Protein AF-A0A7Z0I245-F1 (afdb_monomer_lite)

Foldseek 3Di:
DDPVVVVVVLVVVVVCLLVVLLCQLLPDDDPVVVVVSLVVVLVCCCVPVVVPPDDNLPSLLVSLQVQLVNLLSNLVNVVVVVCVPDPDHSCCSNVSSVVSVVVSVVVPDPVVNVVVVVVVVVVVVVVVDDDDDDDDDDDDDDDDDDDPDDDPDQDPVQLVVLLVQLVVQLVPADLADGDLVSLLVSCVSNCVRNNLVSSLVSLLVQLPDPHGVSSLSSLLSSCLDPRNVVVCQVVLSLQSSCCSCLVVVNLVSLQSSLVSLVVCCVVPVSNLVSHDALVVLQVSLVVCVPPPVPSSVSSNVSSVSSVVSVVVVD

Organism: NCBI:txid2743469

Radius of gyration: 27.64 Å; chains: 1; bounding box: 75×69×52 Å

pLDDT: mean 79.48, std 16.88, range [42.19, 98.38]

Structure (mmCIF, N/CA/C/O backbone):
data_AF-A0A7Z0I245-F1
#
_entry.id   AF-A0A7Z0I245-F1
#
loop_
_atom_site.group_PDB
_atom_site.id
_atom_site.type_symbol
_atom_site.label_atom_id
_atom_site.label_alt_id
_atom_site.label_comp_id
_atom_site.label_asym_id
_atom_site.label_entity_id
_atom_site.label_seq_id
_atom_site.pdbx_PDB_ins_code
_atom_site.Cartn_x
_atom_site.Cartn_y
_atom_site.Cartn_z
_atom_site.occupancy
_atom_site.B_iso_or_equiv
_atom_site.auth_seq_id
_atom_site.auth_comp_id
_atom_site.auth_asym_id
_atom_site.auth_atom_id
_atom_site.pdbx_PDB_model_num
ATOM 1 N N . MET A 1 1 ? 18.085 49.473 -19.958 1.00 53.00 1 MET A N 1
ATOM 2 C CA . MET A 1 1 ? 18.302 48.110 -19.420 1.00 53.00 1 MET A CA 1
ATOM 3 C C . MET A 1 1 ? 17.138 47.250 -19.883 1.00 53.00 1 MET A C 1
ATOM 5 O O . MET A 1 1 ? 16.007 47.634 -19.612 1.00 53.00 1 MET A O 1
ATOM 9 N N . THR A 1 2 ? 17.376 46.190 -20.658 1.00 72.69 2 THR A N 1
ATOM 10 C CA . THR A 1 2 ? 16.289 45.381 -21.239 1.00 72.69 2 THR A CA 1
ATOM 11 C C . THR A 1 2 ? 15.642 44.493 -20.168 1.00 72.69 2 THR A C 1
ATOM 13 O O . THR A 1 2 ? 16.274 44.174 -19.157 1.00 72.69 2 THR A O 1
ATOM 16 N N . ILE A 1 3 ? 14.379 44.097 -20.373 1.00 63.78 3 ILE A N 1
ATOM 17 C CA . ILE A 1 3 ? 13.614 43.220 -19.460 1.00 63.78 3 ILE A CA 1
ATOM 18 C C . ILE A 1 3 ? 14.399 41.931 -19.157 1.00 63.78 3 ILE A C 1
ATOM 20 O O . ILE A 1 3 ? 14.492 41.502 -18.010 1.00 63.78 3 ILE A O 1
ATOM 24 N N . GLN A 1 4 ? 15.085 41.391 -20.165 1.00 59.81 4 GLN A N 1
ATOM 25 C CA . GLN A 1 4 ? 15.924 40.201 -20.043 1.00 59.81 4 GLN A CA 1
ATOM 26 C C . GLN A 1 4 ? 17.160 40.418 -19.145 1.00 59.81 4 GLN A C 1
ATOM 28 O O . GLN A 1 4 ? 17.553 39.512 -18.411 1.00 59.81 4 GLN A O 1
ATOM 33 N N . THR A 1 5 ? 17.759 41.618 -19.141 1.00 62.69 5 THR A N 1
ATOM 34 C CA . THR A 1 5 ? 18.861 41.960 -18.222 1.00 62.69 5 THR A CA 1
ATOM 35 C C . THR A 1 5 ? 18.366 42.123 -16.785 1.00 62.69 5 THR A C 1
ATOM 37 O O . THR A 1 5 ? 19.072 41.725 -15.864 1.00 62.69 5 THR A O 1
ATOM 40 N N . ARG A 1 6 ? 17.153 42.659 -16.576 1.00 60.06 6 ARG A N 1
ATOM 41 C CA . ARG A 1 6 ? 16.539 42.745 -15.238 1.00 60.06 6 ARG A CA 1
ATOM 42 C C . ARG A 1 6 ? 16.239 41.356 -14.673 1.00 60.06 6 ARG A C 1
ATOM 44 O O . ARG A 1 6 ? 16.662 41.074 -13.563 1.00 60.06 6 ARG A O 1
ATOM 51 N N . LEU A 1 7 ? 15.637 40.466 -15.464 1.00 58.44 7 LEU A N 1
ATOM 52 C CA . LEU A 1 7 ? 15.357 39.078 -15.065 1.00 58.44 7 LEU A CA 1
ATOM 53 C C . LEU A 1 7 ? 16.627 38.292 -14.706 1.00 58.44 7 LEU A C 1
ATOM 55 O O . LEU A 1 7 ? 16.673 37.630 -13.673 1.00 58.44 7 LEU A O 1
ATOM 59 N N . ARG A 1 8 ? 17.694 38.404 -15.510 1.00 64.44 8 ARG A N 1
ATOM 60 C CA . ARG A 1 8 ? 18.974 37.740 -15.205 1.00 64.44 8 ARG A CA 1
ATOM 61 C C . ARG A 1 8 ? 19.619 38.278 -13.927 1.00 64.44 8 ARG A C 1
ATOM 63 O O . ARG A 1 8 ? 20.127 37.489 -13.139 1.00 64.44 8 ARG A O 1
ATOM 70 N N . LEU A 1 9 ? 19.576 39.593 -13.703 1.00 64.38 9 LEU A N 1
ATOM 71 C CA . LEU A 1 9 ? 20.132 40.200 -12.493 1.00 64.38 9 LEU A CA 1
ATOM 72 C C . LEU A 1 9 ? 19.336 39.784 -11.245 1.00 64.38 9 LEU A C 1
ATOM 74 O O . LEU A 1 9 ? 19.938 39.421 -10.239 1.00 64.38 9 LEU A O 1
ATOM 78 N N . THR A 1 10 ? 18.002 39.763 -11.329 1.00 66.06 10 THR A N 1
ATOM 79 C CA . THR A 1 10 ? 17.123 39.321 -10.237 1.00 66.06 10 THR A CA 1
ATOM 80 C C . THR A 1 10 ? 17.344 37.854 -9.885 1.00 66.06 10 THR A C 1
ATOM 82 O O . THR A 1 10 ? 17.434 37.528 -8.706 1.00 66.06 10 THR A O 1
ATOM 85 N N . ASN A 1 11 ? 17.512 36.979 -10.880 1.00 62.25 11 ASN A N 1
ATOM 86 C CA . ASN A 1 11 ? 17.750 35.556 -10.636 1.00 62.25 11 ASN A CA 1
ATOM 87 C C . ASN A 1 11 ? 19.130 35.300 -10.016 1.00 62.25 11 ASN A C 1
ATOM 89 O O . ASN A 1 11 ? 19.249 34.482 -9.106 1.00 62.25 11 ASN A O 1
ATOM 93 N N . VAL A 1 12 ? 20.167 36.022 -10.455 1.00 66.88 12 VAL A N 1
ATOM 94 C CA . VAL A 1 12 ? 21.520 35.899 -9.886 1.00 66.88 12 VAL A CA 1
ATOM 95 C C . VAL A 1 12 ? 21.580 36.465 -8.464 1.00 66.88 12 VAL A C 1
ATOM 97 O O . VAL A 1 12 ? 22.121 35.800 -7.583 1.00 66.88 12 VAL A O 1
ATOM 100 N N . LEU A 1 13 ? 20.984 37.636 -8.201 1.00 64.06 13 LEU A N 1
ATOM 101 C CA . LEU A 1 13 ? 20.894 38.179 -6.839 1.00 64.06 13 LEU A CA 1
ATOM 102 C C . LEU A 1 13 ? 20.034 37.301 -5.928 1.00 64.06 13 LEU A C 1
ATOM 104 O O . LEU A 1 13 ? 20.443 37.035 -4.805 1.00 64.06 13 LEU A O 1
ATOM 108 N N . GLY A 1 14 ? 18.8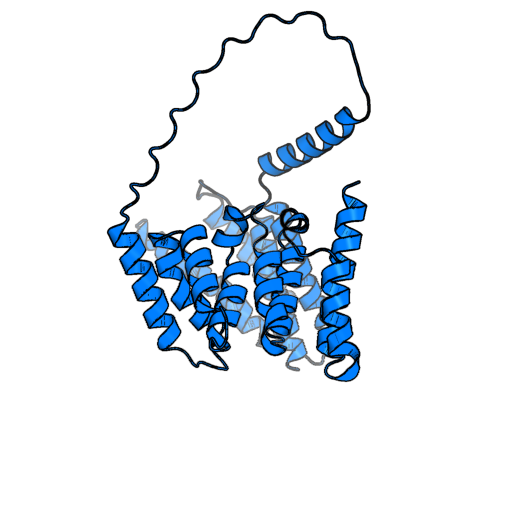92 36.804 -6.408 1.00 62.31 14 GLY A N 1
ATOM 109 C CA . GLY A 1 14 ? 18.041 35.886 -5.650 1.00 62.31 14 GLY A CA 1
ATOM 110 C C . GLY A 1 14 ? 18.777 34.596 -5.285 1.00 62.31 14 GLY A C 1
ATOM 111 O O . GLY A 1 14 ? 18.735 34.166 -4.137 1.00 62.31 14 GLY A O 1
ATOM 112 N N . SER A 1 15 ? 19.542 34.032 -6.223 1.00 61.69 15 SER A N 1
ATOM 113 C CA . SER A 1 15 ? 20.358 32.836 -5.978 1.00 61.69 15 SER A CA 1
ATOM 114 C C . SER A 1 15 ? 21.495 33.106 -4.987 1.00 61.69 15 SER A C 1
ATOM 116 O O . SER A 1 15 ? 21.719 32.312 -4.081 1.00 61.69 15 SER A O 1
ATOM 118 N N . LEU A 1 16 ? 22.184 34.248 -5.094 1.00 64.38 16 LEU A N 1
ATOM 119 C CA . LEU A 1 16 ? 23.234 34.642 -4.145 1.00 64.38 16 LEU A CA 1
ATOM 120 C C . LEU A 1 16 ? 22.684 34.871 -2.732 1.00 64.38 16 LEU A C 1
ATOM 122 O O . LEU A 1 16 ? 23.314 34.460 -1.759 1.00 64.38 16 LEU A O 1
ATOM 126 N N . ILE A 1 17 ? 21.499 35.474 -2.617 1.00 64.44 17 ILE A N 1
ATOM 127 C CA . ILE A 1 17 ? 20.826 35.693 -1.333 1.00 64.44 17 ILE A CA 1
ATOM 128 C C . ILE A 1 17 ? 20.328 34.370 -0.733 1.00 64.44 17 ILE A C 1
ATOM 130 O O . ILE A 1 17 ? 20.281 34.245 0.483 1.00 64.44 17 ILE A O 1
ATOM 134 N N . LEU A 1 18 ? 20.012 33.361 -1.550 1.00 61.94 18 LEU A N 1
ATOM 135 C CA . LEU A 1 18 ? 19.635 32.027 -1.071 1.00 61.94 18 LEU A CA 1
ATOM 136 C C . LEU A 1 18 ? 20.841 31.159 -0.686 1.00 61.94 18 LEU A C 1
ATOM 138 O O . LEU A 1 18 ? 20.736 30.374 0.249 1.00 61.94 18 LEU A O 1
ATOM 142 N N . VAL A 1 19 ? 21.988 31.309 -1.356 1.00 63.62 19 VAL A N 1
ATOM 143 C CA . VAL A 1 19 ? 23.201 30.504 -1.100 1.00 63.62 19 VAL 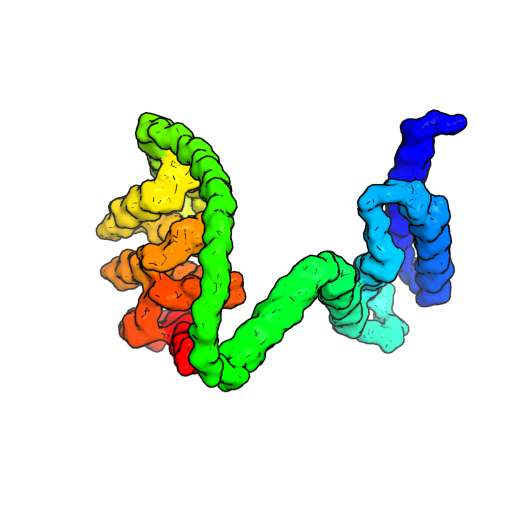A CA 1
ATOM 144 C C . VAL A 1 19 ? 24.042 31.054 0.058 1.00 63.62 19 VAL A C 1
ATOM 146 O O . VAL A 1 19 ? 24.651 30.285 0.801 1.00 63.62 19 VAL A O 1
ATOM 149 N N . ALA A 1 20 ? 24.067 32.371 0.267 1.00 64.19 20 ALA A N 1
ATOM 150 C CA . ALA A 1 20 ? 24.826 32.980 1.362 1.00 64.19 20 ALA A CA 1
ATOM 151 C C . ALA A 1 20 ? 24.404 32.507 2.779 1.00 64.19 20 ALA A C 1
ATOM 153 O O . ALA A 1 20 ? 25.298 32.256 3.585 1.00 64.19 20 ALA A O 1
ATOM 154 N N . PRO A 1 21 ? 23.111 32.276 3.087 1.00 59.94 21 PRO A N 1
ATOM 155 C CA . PRO A 1 21 ? 22.651 31.631 4.320 1.00 59.94 21 PRO A CA 1
ATOM 156 C C . PRO A 1 21 ? 23.213 30.223 4.539 1.00 59.94 21 PRO A C 1
ATOM 158 O O . PRO A 1 21 ? 23.525 29.866 5.672 1.00 59.94 21 PRO A O 1
ATOM 161 N N . PHE A 1 22 ? 23.385 29.429 3.475 1.00 59.38 22 PHE A N 1
ATOM 162 C CA . PHE A 1 22 ? 23.981 28.090 3.564 1.00 59.38 22 PHE A CA 1
ATOM 163 C C . PHE A 1 22 ? 25.470 28.167 3.907 1.00 59.38 22 PHE A C 1
ATOM 165 O O . PHE A 1 22 ? 25.939 27.460 4.797 1.00 59.38 22 PHE A O 1
ATOM 172 N N . ALA A 1 23 ? 26.208 29.060 3.244 1.00 61.47 23 ALA A N 1
ATOM 173 C CA . ALA A 1 23 ? 27.622 29.282 3.540 1.00 61.47 23 ALA A CA 1
ATOM 174 C C . ALA A 1 23 ? 27.831 29.871 4.949 1.00 61.47 23 ALA A C 1
ATOM 176 O O . ALA A 1 23 ? 28.768 29.489 5.647 1.00 61.47 23 ALA A O 1
ATOM 177 N N . ALA A 1 24 ? 26.937 30.760 5.394 1.00 59.16 24 ALA A N 1
ATOM 178 C CA . ALA A 1 24 ? 26.981 31.363 6.723 1.00 59.16 24 ALA A CA 1
ATOM 179 C C . ALA A 1 24 ? 26.593 30.372 7.837 1.00 59.16 24 ALA A C 1
ATOM 181 O O . ALA A 1 24 ? 27.269 30.309 8.863 1.00 59.16 24 ALA A O 1
ATOM 182 N N . GLY A 1 25 ? 25.551 29.561 7.623 1.00 57.59 25 GLY A N 1
ATOM 183 C CA . GLY A 1 25 ? 25.068 28.554 8.576 1.00 57.59 25 GLY A CA 1
ATOM 184 C C . GLY A 1 25 ? 26.009 27.361 8.769 1.00 57.59 25 GLY A C 1
ATOM 185 O O . GLY A 1 25 ? 26.005 26.748 9.832 1.00 57.59 25 GLY A O 1
ATOM 186 N N . LEU A 1 26 ? 26.862 27.057 7.788 1.00 59.16 26 LEU A N 1
ATOM 187 C CA . LEU A 1 26 ? 27.939 26.070 7.936 1.00 59.16 26 LEU A CA 1
ATOM 188 C C . LEU A 1 26 ? 29.235 26.674 8.506 1.00 59.16 26 LEU A C 1
ATOM 190 O O . LEU A 1 26 ? 30.100 25.932 8.961 1.00 59.16 26 LEU A O 1
ATOM 194 N N . GLY A 1 27 ? 29.382 28.002 8.469 1.00 61.53 27 GLY A N 1
ATOM 195 C CA . GLY A 1 27 ? 30.659 28.693 8.654 1.00 61.53 27 GLY A CA 1
ATOM 196 C C . GLY A 1 27 ? 30.900 29.377 10.001 1.00 61.53 27 GLY A C 1
ATOM 197 O O . GLY A 1 27 ? 31.890 30.094 10.110 1.00 61.53 27 GLY A O 1
ATOM 198 N N . GLY A 1 28 ? 30.047 29.223 11.016 1.00 57.44 28 GLY A N 1
ATOM 199 C CA . GLY A 1 28 ? 30.335 29.825 12.329 1.00 57.44 28 GLY A CA 1
ATOM 200 C C . GLY A 1 28 ? 29.778 31.244 12.560 1.00 57.44 28 GLY A C 1
ATOM 201 O O . GLY A 1 28 ? 30.207 31.909 13.497 1.00 57.44 28 GLY A O 1
ATOM 202 N N . PHE A 1 29 ? 28.873 31.757 11.716 1.00 65.19 29 PHE A N 1
ATOM 203 C CA . PHE A 1 29 ? 28.383 33.141 11.803 1.00 65.19 29 PHE A CA 1
ATOM 204 C C . PHE A 1 29 ? 27.593 33.519 13.076 1.00 65.19 29 PHE A C 1
ATOM 206 O O . PHE A 1 29 ? 26.731 32.782 13.552 1.00 65.19 29 PHE A O 1
ATOM 213 N N . ASP A 1 30 ? 27.846 34.744 13.551 1.00 67.06 30 ASP A N 1
ATOM 214 C CA . ASP A 1 30 ? 27.183 35.410 14.682 1.00 67.06 30 ASP A CA 1
ATOM 215 C C . ASP A 1 30 ? 25.661 35.604 14.439 1.00 67.06 30 ASP A C 1
ATOM 217 O O . ASP A 1 30 ? 25.274 36.078 13.363 1.00 67.06 30 ASP A O 1
ATOM 221 N N . PRO A 1 31 ? 24.778 35.305 15.418 1.00 64.12 31 PRO A N 1
ATOM 222 C CA . PRO A 1 31 ? 23.338 35.594 15.359 1.00 64.12 31 PRO A CA 1
ATOM 223 C C . PRO A 1 31 ? 22.970 37.030 14.946 1.00 64.12 31 PRO A C 1
ATOM 225 O O . PRO A 1 31 ? 21.931 37.253 14.326 1.00 64.12 31 PRO A O 1
ATOM 228 N N . VAL A 1 32 ? 23.810 38.023 15.238 1.00 68.25 32 VAL A N 1
ATOM 229 C CA . VAL A 1 32 ? 23.595 39.419 14.824 1.00 68.25 32 VAL A CA 1
ATOM 230 C C . VAL A 1 32 ? 23.673 39.568 13.303 1.00 68.25 32 VAL A C 1
ATOM 232 O O . VAL A 1 32 ? 22.875 40.293 12.705 1.00 68.25 32 VAL A O 1
ATOM 235 N N . MET A 1 33 ? 24.576 38.839 12.645 1.00 67.25 33 MET A N 1
ATOM 236 C CA . MET A 1 33 ? 24.701 38.862 11.185 1.00 67.25 33 MET A CA 1
ATOM 237 C C . MET A 1 33 ? 23.486 38.238 10.495 1.00 67.25 33 MET A C 1
ATOM 239 O O . MET A 1 33 ? 23.127 38.660 9.395 1.00 67.25 33 MET A O 1
ATOM 243 N N . TRP A 1 34 ? 22.798 37.304 11.159 1.00 68.94 34 TRP A N 1
ATOM 244 C CA . TRP A 1 34 ? 21.533 36.755 10.672 1.00 68.94 34 TRP A CA 1
ATOM 245 C C . TRP A 1 34 ? 20.429 37.800 10.599 1.00 68.94 34 TRP A C 1
ATOM 247 O O . TRP A 1 34 ? 19.730 37.865 9.591 1.00 68.94 34 TRP A O 1
ATOM 257 N N . ILE A 1 35 ? 20.304 38.645 11.624 1.00 67.62 35 ILE A N 1
ATOM 258 C CA . ILE A 1 35 ? 19.315 39.732 11.654 1.00 67.62 35 ILE A CA 1
ATOM 259 C C . ILE A 1 35 ? 19.568 40.704 10.497 1.00 67.62 35 ILE A C 1
ATOM 261 O O . ILE A 1 35 ? 18.634 41.109 9.804 1.00 67.62 35 ILE A O 1
ATOM 265 N N . VAL A 1 36 ? 20.836 41.036 10.244 1.00 71.56 36 VAL A N 1
ATOM 266 C CA . VAL A 1 36 ? 21.231 41.900 9.123 1.00 71.56 36 VAL A CA 1
ATOM 267 C C . VAL A 1 36 ? 20.873 41.254 7.783 1.00 71.56 36 VAL A C 1
ATOM 269 O O . VAL A 1 36 ? 20.307 41.916 6.915 1.00 71.56 36 VAL A O 1
ATOM 272 N N . PHE A 1 37 ? 21.144 39.959 7.618 1.00 70.81 37 PHE A N 1
ATOM 273 C CA . PHE A 1 37 ? 20.828 39.237 6.387 1.00 70.81 37 PHE A CA 1
ATOM 274 C C . PHE A 1 37 ? 19.317 39.163 6.133 1.00 70.81 37 PHE A C 1
ATOM 276 O O . PHE A 1 37 ? 18.851 39.404 5.020 1.00 70.81 37 PHE A O 1
ATOM 283 N N . TRP A 1 38 ? 18.545 38.916 7.190 1.00 70.31 38 TRP A N 1
ATOM 284 C CA . TRP A 1 38 ? 17.086 38.942 7.177 1.00 70.31 38 TRP A CA 1
ATOM 285 C C . TRP A 1 38 ? 16.525 40.305 6.780 1.00 70.31 38 TRP A C 1
ATOM 287 O O . TRP A 1 38 ? 15.628 40.384 5.941 1.00 70.31 38 TRP A O 1
ATOM 297 N N . ALA A 1 39 ? 17.078 41.384 7.335 1.00 73.44 39 ALA A N 1
ATOM 298 C CA . ALA A 1 39 ? 16.691 42.740 6.972 1.00 73.44 39 ALA A CA 1
ATOM 299 C C . ALA A 1 39 ? 16.993 43.033 5.492 1.00 73.44 39 ALA A C 1
ATOM 301 O O . ALA A 1 39 ? 16.151 43.598 4.795 1.00 73.44 39 ALA A O 1
ATOM 302 N N . ILE A 1 40 ? 18.154 42.600 4.986 1.00 75.31 40 ILE A N 1
ATOM 303 C CA . ILE A 1 40 ? 18.529 42.750 3.572 1.00 75.31 40 ILE A CA 1
ATOM 304 C C . ILE A 1 40 ? 17.581 41.957 2.665 1.00 75.31 40 ILE A C 1
ATOM 306 O O . ILE A 1 40 ? 17.125 42.494 1.654 1.00 75.31 40 ILE A O 1
ATOM 310 N N . PHE A 1 41 ? 17.242 40.714 3.019 1.00 74.12 41 PHE A N 1
ATOM 311 C CA . PHE A 1 41 ? 16.286 39.921 2.248 1.00 74.12 41 PHE A CA 1
ATOM 312 C C . PHE A 1 41 ? 14.892 40.551 2.246 1.00 74.12 41 PHE A C 1
ATOM 314 O O . PHE A 1 41 ? 14.291 40.675 1.183 1.00 74.12 41 PHE A O 1
ATOM 321 N N . ALA A 1 42 ? 14.391 40.992 3.403 1.00 71.38 42 ALA A N 1
ATOM 322 C CA . ALA A 1 42 ? 13.090 41.646 3.500 1.00 71.38 42 ALA A CA 1
ATOM 323 C C . ALA A 1 42 ? 13.036 42.914 2.634 1.00 71.38 42 ALA A C 1
ATOM 325 O O . ALA A 1 42 ? 12.073 43.117 1.894 1.00 71.38 42 ALA A O 1
ATOM 326 N N . LEU A 1 43 ? 14.096 43.731 2.663 1.00 73.44 43 LEU A N 1
ATOM 327 C CA . LEU A 1 43 ? 14.231 44.917 1.813 1.00 7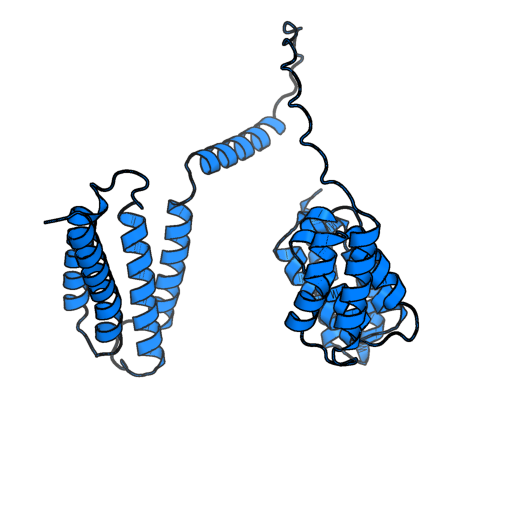3.44 43 LEU A CA 1
ATOM 328 C C . LEU A 1 43 ? 14.286 44.559 0.322 1.00 73.44 43 LEU A C 1
ATOM 330 O O . LEU A 1 43 ? 13.638 45.222 -0.487 1.00 73.44 43 LEU A O 1
ATOM 334 N N . TRP A 1 44 ? 15.018 43.506 -0.054 1.00 76.12 44 TRP A N 1
ATOM 335 C CA . TRP A 1 44 ? 15.059 43.015 -1.433 1.00 76.12 44 TRP A CA 1
ATOM 336 C C . TRP A 1 44 ? 13.689 42.512 -1.896 1.00 76.12 44 TRP A C 1
ATOM 338 O O . TRP A 1 44 ? 13.226 42.895 -2.968 1.00 76.12 44 TRP A O 1
ATOM 348 N N . PHE A 1 45 ? 13.010 41.705 -1.079 1.00 68.88 45 PHE A N 1
ATOM 349 C CA . PHE A 1 45 ? 11.690 41.165 -1.386 1.00 68.88 45 PHE A CA 1
ATOM 350 C C . PHE A 1 45 ? 10.672 42.297 -1.570 1.00 68.88 45 PHE A C 1
ATOM 352 O O . PHE A 1 45 ? 9.987 42.359 -2.589 1.00 68.88 45 PHE A O 1
ATOM 359 N N . LEU A 1 46 ? 10.635 43.257 -0.642 1.00 69.81 46 LEU A N 1
ATOM 360 C CA . LEU A 1 46 ? 9.777 44.439 -0.743 1.00 69.81 46 LEU A CA 1
ATOM 361 C C . LEU A 1 46 ? 10.105 45.309 -1.967 1.00 69.81 46 LEU A C 1
ATOM 363 O O . LEU A 1 46 ? 9.195 45.827 -2.604 1.00 69.81 46 LEU A O 1
ATOM 367 N N . GLY A 1 47 ? 11.383 45.465 -2.319 1.00 70.12 47 GLY A N 1
ATOM 368 C CA . GLY A 1 47 ? 11.801 46.302 -3.447 1.00 70.12 47 GLY A CA 1
ATOM 369 C C . GLY A 1 47 ? 11.624 45.659 -4.827 1.00 70.12 47 GLY A C 1
ATOM 370 O O . GLY A 1 47 ? 11.455 46.376 -5.812 1.00 70.12 47 GLY A O 1
ATOM 371 N N . VAL A 1 48 ? 11.682 44.326 -4.916 1.00 67.31 48 VAL A N 1
ATOM 372 C CA . VAL A 1 48 ? 11.749 43.595 -6.194 1.00 67.31 48 VAL A CA 1
ATOM 373 C C . VAL A 1 48 ? 10.480 42.798 -6.496 1.00 67.31 48 VAL A C 1
ATOM 375 O O . VAL A 1 48 ? 10.062 42.773 -7.651 1.00 67.31 48 VAL A O 1
ATOM 378 N N . GLN A 1 49 ? 9.857 42.166 -5.496 1.00 61.69 49 GLN A N 1
ATOM 379 C CA . GLN A 1 49 ? 8.679 41.303 -5.681 1.00 61.69 49 GLN A CA 1
ATOM 380 C C . GLN A 1 49 ? 7.351 42.060 -5.545 1.00 61.69 49 GLN A C 1
ATOM 382 O O . GLN A 1 49 ? 6.420 41.782 -6.297 1.00 61.69 49 GLN A O 1
ATOM 387 N N . ALA A 1 50 ? 7.259 43.059 -4.656 1.00 57.66 50 ALA A N 1
ATOM 388 C CA . ALA A 1 50 ? 6.025 43.830 -4.455 1.00 57.66 50 ALA A CA 1
ATOM 389 C C . ALA A 1 50 ? 5.428 44.473 -5.735 1.00 57.66 50 ALA A C 1
ATOM 391 O O . ALA A 1 50 ? 4.203 44.527 -5.834 1.00 57.66 50 ALA A O 1
ATOM 392 N N . PRO A 1 51 ? 6.218 44.926 -6.735 1.00 53.50 51 PRO A N 1
ATOM 393 C CA . PRO A 1 51 ? 5.661 45.493 -7.965 1.00 53.50 51 PRO A CA 1
ATOM 394 C C . PRO A 1 51 ? 5.359 44.479 -9.094 1.00 53.50 51 PRO A C 1
ATOM 396 O O . PRO A 1 51 ? 4.975 44.919 -10.174 1.00 53.50 51 PRO A O 1
ATOM 399 N N . LEU A 1 52 ? 5.526 43.157 -8.903 1.00 56.59 52 LEU A N 1
ATOM 400 C CA . LEU A 1 52 ? 5.368 42.138 -9.970 1.00 56.59 52 LEU A CA 1
ATOM 401 C C . LEU A 1 52 ? 3.977 41.461 -10.053 1.00 56.59 52 LEU A C 1
ATOM 403 O O . LEU A 1 52 ? 3.779 40.556 -10.856 1.00 56.59 52 LEU A O 1
ATOM 407 N N . GLY A 1 53 ? 2.993 41.954 -9.301 1.00 50.19 53 GLY A N 1
ATOM 408 C CA . GLY A 1 53 ? 1.621 42.142 -9.796 1.00 50.19 53 GLY A CA 1
ATOM 409 C C . GLY A 1 53 ? 0.643 40.968 -9.935 1.00 50.19 53 GLY A C 1
ATOM 410 O O . GLY A 1 53 ? -0.545 41.260 -9.918 1.00 50.19 53 GLY A O 1
ATOM 411 N N . GLU A 1 54 ? 1.042 39.697 -10.035 1.00 54.16 54 GLU A N 1
ATOM 412 C CA . GLU A 1 54 ? 0.043 38.643 -10.350 1.00 54.16 54 GLU A CA 1
ATOM 413 C C . GLU A 1 54 ? -0.214 37.642 -9.218 1.00 54.16 54 GLU A C 1
ATOM 415 O O . GLU A 1 54 ? -1.367 37.326 -8.950 1.00 54.16 54 GLU A O 1
ATOM 420 N N . HIS A 1 55 ? 0.801 37.247 -8.444 1.00 53.62 55 HIS A N 1
ATOM 421 C CA . HIS A 1 55 ? 0.608 36.434 -7.234 1.00 53.62 55 HIS A CA 1
ATOM 422 C C . HIS A 1 55 ? 1.676 36.773 -6.185 1.00 53.62 55 HIS A C 1
ATOM 424 O O . HIS A 1 55 ? 2.652 36.031 -6.036 1.00 53.62 55 HIS A O 1
ATOM 430 N N . PRO A 1 56 ? 1.569 37.910 -5.472 1.00 57.31 56 PRO A N 1
ATOM 431 C CA . PRO A 1 56 ? 2.532 38.227 -4.432 1.00 57.31 56 PRO A CA 1
ATOM 432 C C . PRO A 1 56 ? 2.392 37.187 -3.320 1.00 57.31 56 PRO A C 1
ATOM 434 O O . PRO A 1 56 ? 1.412 37.183 -2.577 1.00 57.31 56 PRO A O 1
ATOM 437 N N . MET A 1 57 ? 3.379 36.294 -3.190 1.00 60.66 57 MET A N 1
ATOM 438 C CA . MET A 1 57 ? 3.498 35.495 -1.975 1.00 60.66 57 MET A CA 1
ATOM 439 C C . MET A 1 57 ? 3.515 36.486 -0.802 1.00 60.66 57 MET A C 1
ATOM 441 O O . MET A 1 57 ? 4.327 37.419 -0.831 1.00 60.66 57 MET A O 1
ATOM 445 N N . PRO A 1 58 ? 2.631 36.344 0.202 1.00 67.56 58 PRO A N 1
ATOM 446 C CA . PRO A 1 58 ? 2.597 37.292 1.302 1.00 67.56 58 PRO A CA 1
ATOM 447 C C . PRO A 1 58 ? 3.988 37.332 1.937 1.00 67.56 58 PRO A C 1
ATOM 449 O O . PRO A 1 58 ? 4.572 36.280 2.204 1.00 67.56 58 PRO A O 1
ATOM 452 N N . LEU A 1 59 ? 4.534 38.537 2.151 1.00 66.06 59 LEU A N 1
ATOM 453 C CA . LEU A 1 59 ? 5.883 38.743 2.703 1.00 66.06 59 LEU A CA 1
ATOM 454 C C . LEU A 1 59 ? 6.106 37.874 3.947 1.00 66.06 59 LEU A C 1
ATOM 456 O O . LEU A 1 59 ? 7.164 37.272 4.096 1.00 66.06 59 LEU A O 1
ATOM 460 N N . ALA A 1 60 ? 5.075 37.752 4.787 1.00 61.47 60 ALA A N 1
ATOM 461 C CA . ALA A 1 60 ? 5.068 36.860 5.937 1.00 61.47 60 ALA A CA 1
ATOM 462 C C . ALA A 1 60 ? 5.417 35.411 5.556 1.00 61.47 60 ALA A C 1
ATOM 464 O O . ALA A 1 60 ? 6.357 34.867 6.114 1.00 61.47 60 ALA A O 1
ATOM 465 N N . ALA A 1 61 ? 4.759 34.809 4.561 1.00 64.44 61 ALA A N 1
ATOM 466 C CA . ALA A 1 61 ? 5.035 33.433 4.142 1.00 64.44 61 ALA A CA 1
ATOM 467 C C . ALA A 1 61 ? 6.441 33.254 3.546 1.00 64.44 61 ALA A C 1
ATOM 469 O O . ALA A 1 61 ? 7.081 32.230 3.787 1.00 64.44 61 ALA A O 1
ATOM 470 N N . ALA A 1 62 ? 6.940 34.242 2.797 1.00 67.56 62 ALA A N 1
ATOM 471 C CA . ALA A 1 62 ? 8.299 34.203 2.255 1.00 67.56 62 ALA A CA 1
ATOM 472 C C . ALA A 1 62 ? 9.356 34.253 3.372 1.00 67.56 62 ALA A C 1
ATOM 474 O O . ALA A 1 62 ? 10.301 33.462 3.378 1.00 67.56 62 ALA A O 1
ATOM 475 N N . LEU A 1 63 ? 9.157 35.138 4.351 1.00 67.50 63 LEU A N 1
ATOM 476 C CA . LEU A 1 63 ? 10.001 35.246 5.536 1.00 67.50 63 LEU A CA 1
ATOM 477 C C . LEU A 1 63 ? 9.926 33.976 6.394 1.00 67.50 63 LEU A C 1
ATOM 4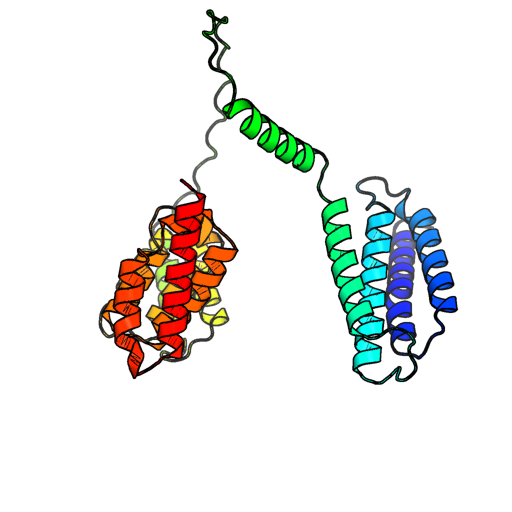79 O O . LEU A 1 63 ? 10.957 33.439 6.789 1.00 67.50 63 LEU A O 1
ATOM 483 N N . THR A 1 64 ? 8.731 33.431 6.623 1.00 67.00 64 THR A N 1
ATOM 484 C CA . THR A 1 64 ? 8.535 32.185 7.377 1.00 67.00 64 THR A CA 1
ATOM 485 C C . THR A 1 64 ? 9.257 31.005 6.725 1.00 67.00 64 THR A C 1
ATOM 487 O O . THR A 1 64 ? 9.952 30.260 7.415 1.00 67.00 64 THR A O 1
ATOM 490 N N . ALA A 1 65 ? 9.156 30.855 5.400 1.00 67.62 65 ALA A N 1
ATOM 491 C CA . ALA A 1 65 ? 9.840 29.788 4.672 1.00 67.62 65 ALA A CA 1
ATOM 492 C C . ALA A 1 65 ? 11.367 29.900 4.792 1.00 67.62 65 ALA A C 1
ATOM 494 O O . ALA A 1 65 ? 12.045 28.905 5.044 1.00 67.62 65 ALA A O 1
ATOM 495 N N . GLN A 1 66 ? 11.917 31.110 4.677 1.00 70.31 66 GLN A N 1
ATOM 496 C CA . GLN A 1 66 ? 13.348 31.311 4.884 1.00 70.31 66 GLN A CA 1
ATOM 497 C C . GLN A 1 66 ? 13.778 31.063 6.326 1.00 70.31 66 GLN A C 1
ATOM 499 O O . GLN A 1 66 ? 14.804 30.427 6.547 1.00 70.31 66 GLN A O 1
ATOM 504 N N . GLY A 1 67 ? 12.990 31.503 7.306 1.00 69.38 67 GLY A N 1
ATOM 505 C CA . GLY A 1 67 ? 13.255 31.233 8.719 1.00 69.38 67 GLY A CA 1
ATOM 506 C C . GLY A 1 67 ? 13.323 29.753 9.023 1.00 69.38 67 GLY A C 1
ATOM 507 O O . GLY A 1 67 ? 14.238 29.322 9.720 1.00 69.38 67 GLY A O 1
ATOM 508 N N . ALA A 1 68 ? 12.423 28.972 8.432 1.00 69.75 68 ALA A N 1
ATOM 509 C CA . ALA A 1 68 ? 12.449 27.528 8.560 1.00 69.75 68 ALA A CA 1
ATOM 510 C C . ALA A 1 68 ? 13.716 26.906 7.962 1.00 69.75 68 ALA A C 1
ATOM 512 O O . ALA A 1 68 ? 14.378 26.116 8.630 1.00 69.75 68 ALA A O 1
ATOM 513 N N . VAL A 1 69 ? 14.092 27.285 6.736 1.00 71.00 69 VAL A N 1
ATOM 514 C CA . VAL A 1 69 ? 15.313 26.772 6.089 1.00 71.00 69 VAL A CA 1
ATOM 515 C C . VAL A 1 69 ? 16.549 27.102 6.927 1.00 71.00 69 VAL A C 1
ATOM 517 O O . VAL A 1 69 ? 17.392 26.241 7.160 1.00 71.00 69 VAL A O 1
ATOM 520 N N . VAL A 1 70 ? 16.637 28.329 7.435 1.00 69.06 70 VAL A N 1
ATOM 521 C CA . VAL A 1 70 ? 17.749 28.779 8.278 1.00 69.06 70 VAL A CA 1
ATOM 522 C C . VAL A 1 70 ? 17.801 28.012 9.597 1.00 69.06 70 VAL A C 1
ATOM 524 O O . VAL A 1 70 ? 18.852 27.482 9.952 1.00 69.06 70 VAL A O 1
ATOM 527 N N . ALA A 1 71 ? 16.677 27.909 10.306 1.00 67.81 71 ALA A N 1
ATOM 528 C CA . ALA A 1 71 ? 16.603 27.198 11.578 1.00 67.81 71 ALA A CA 1
ATOM 529 C C . ALA A 1 71 ? 16.941 25.705 11.415 1.00 67.81 71 ALA A C 1
ATOM 531 O O . ALA A 1 71 ? 17.665 25.144 12.239 1.00 67.81 71 ALA A O 1
ATOM 532 N N . LEU A 1 72 ? 16.512 25.087 10.310 1.00 71.44 72 LEU A N 1
ATOM 533 C CA . LEU A 1 72 ? 16.875 23.715 9.962 1.00 71.44 72 LEU A CA 1
ATOM 534 C C . LEU A 1 72 ? 18.386 23.568 9.741 1.00 71.44 72 LEU A C 1
ATOM 536 O O . LEU A 1 72 ? 18.999 22.663 10.303 1.00 71.44 72 LEU A O 1
ATOM 540 N N . LEU A 1 73 ? 19.003 24.469 8.970 1.00 70.62 73 LEU A N 1
ATOM 541 C CA . LEU A 1 73 ? 20.446 24.433 8.710 1.00 70.62 73 LEU A CA 1
ATOM 542 C C . LEU A 1 73 ? 21.268 24.642 9.986 1.00 70.62 73 LEU A C 1
ATOM 544 O O . LEU A 1 73 ? 22.260 23.944 10.188 1.00 70.62 73 LEU A O 1
ATOM 548 N N . MET A 1 74 ? 20.839 25.541 10.876 1.00 66.69 74 MET A N 1
ATOM 549 C CA . MET A 1 74 ? 21.486 25.733 12.179 1.00 66.69 74 MET A CA 1
ATOM 550 C C . MET A 1 74 ? 21.344 24.493 13.069 1.00 66.69 74 MET A C 1
ATOM 552 O O . MET A 1 74 ? 22.316 24.068 13.693 1.00 66.69 74 MET A O 1
ATOM 556 N N . GLY A 1 75 ? 20.160 23.876 13.092 1.00 67.44 75 GLY A N 1
ATOM 557 C CA . GLY A 1 75 ? 19.918 22.632 13.819 1.00 67.44 75 GLY A CA 1
ATOM 558 C C . GLY A 1 75 ? 20.795 21.479 13.326 1.00 67.44 75 GLY A C 1
ATOM 559 O O . GLY A 1 75 ? 21.403 20.781 14.137 1.00 67.44 75 GLY A O 1
ATOM 560 N N . LEU A 1 76 ? 20.927 21.325 12.005 1.00 70.69 76 LEU A N 1
ATOM 561 C CA . LEU A 1 76 ? 21.807 20.330 11.385 1.00 70.69 76 LEU A CA 1
ATOM 562 C C . LEU A 1 76 ? 23.285 20.605 11.677 1.00 70.69 76 LEU A C 1
ATOM 564 O O . LEU A 1 76 ? 24.020 19.682 12.021 1.00 70.69 76 LEU A O 1
ATOM 568 N N . GLY A 1 77 ? 23.719 21.865 11.603 1.00 70.44 77 GLY A N 1
ATOM 569 C CA . GLY A 1 77 ? 25.080 22.249 11.971 1.00 70.44 77 GLY A CA 1
ATOM 570 C C . GLY A 1 77 ? 25.396 21.913 13.430 1.00 70.44 77 GLY A C 1
ATOM 571 O O . GLY A 1 77 ? 26.465 21.377 13.726 1.00 70.44 77 GLY A O 1
ATOM 572 N N . HIS A 1 78 ? 24.470 22.200 14.349 1.00 69.56 78 HIS A N 1
ATOM 573 C CA . HIS A 1 78 ? 24.635 21.884 15.768 1.00 69.56 78 HIS A CA 1
ATOM 574 C C . HIS A 1 78 ? 24.664 20.369 16.015 1.00 69.56 78 HIS A C 1
ATOM 576 O O . HIS A 1 78 ? 25.539 19.888 16.730 1.00 69.56 78 HIS A O 1
ATOM 582 N N . ALA A 1 79 ? 23.781 19.604 15.365 1.00 70.25 79 ALA A N 1
ATOM 583 C CA . ALA A 1 79 ? 23.783 18.141 15.432 1.00 70.25 79 ALA A CA 1
ATOM 584 C C . ALA A 1 79 ? 25.085 17.523 14.887 1.00 70.25 79 ALA A C 1
ATOM 586 O O . ALA A 1 79 ? 25.563 16.524 15.417 1.00 70.25 79 ALA A O 1
ATOM 587 N N . ALA A 1 80 ? 25.697 18.147 13.876 1.00 76.31 80 ALA A N 1
ATOM 588 C CA . ALA A 1 80 ? 26.997 17.754 13.335 1.00 76.31 80 ALA A CA 1
ATOM 589 C C . ALA A 1 80 ? 28.193 18.162 14.224 1.00 76.31 80 ALA A C 1
ATOM 591 O O . ALA A 1 80 ? 29.341 17.932 13.845 1.00 76.31 80 ALA A O 1
ATOM 592 N N . GLY A 1 81 ? 27.956 18.780 15.387 1.00 72.19 81 GLY A N 1
ATOM 593 C CA . GLY A 1 81 ? 29.006 19.188 16.324 1.00 72.19 81 GLY A CA 1
ATOM 594 C C . GLY A 1 81 ? 29.815 20.408 15.877 1.00 72.19 81 GLY A C 1
ATOM 595 O O . GLY A 1 81 ? 30.813 20.740 16.509 1.00 72.19 81 GLY A O 1
ATOM 596 N N . LEU A 1 82 ? 29.384 21.109 14.823 1.00 72.19 82 LEU A N 1
ATOM 597 C CA . LEU A 1 82 ? 30.062 22.312 14.323 1.00 72.19 82 LEU A CA 1
ATOM 598 C C . LEU A 1 82 ? 29.892 23.519 15.269 1.00 72.19 82 LEU A C 1
ATOM 600 O O . LEU A 1 82 ? 30.569 24.529 15.108 1.00 72.19 82 LEU A O 1
ATOM 604 N N . TRP A 1 83 ? 28.996 23.408 16.260 1.00 66.31 83 TRP A N 1
ATOM 605 C CA . TRP A 1 83 ? 28.558 24.503 17.130 1.00 66.31 83 TRP A CA 1
ATOM 606 C C . TRP A 1 83 ? 28.317 24.031 18.567 1.00 66.31 83 TRP A C 1
ATOM 608 O O . TRP A 1 83 ? 27.209 24.159 19.089 1.00 66.31 83 TRP A O 1
ATOM 618 N N . ALA A 1 84 ? 29.341 23.454 19.197 1.00 58.97 84 ALA A N 1
ATOM 619 C CA . ALA A 1 84 ? 29.242 22.886 20.546 1.00 58.97 84 ALA A CA 1
ATOM 620 C C . ALA A 1 84 ? 28.795 23.901 21.624 1.00 58.97 84 ALA A C 1
ATOM 622 O O . ALA A 1 84 ? 28.200 23.499 22.620 1.00 58.97 84 ALA A O 1
ATOM 623 N N . ASP A 1 85 ? 29.002 25.202 21.386 1.00 63.38 85 ASP A N 1
ATOM 624 C CA . ASP A 1 85 ? 28.699 26.284 22.335 1.00 63.38 85 ASP A CA 1
ATOM 625 C C . ASP A 1 85 ? 27.366 27.011 22.058 1.00 63.38 85 ASP A C 1
ATOM 627 O O . ASP A 1 85 ? 27.111 28.086 22.608 1.00 63.38 85 ASP A O 1
ATOM 631 N N . ALA A 1 86 ? 26.503 26.483 21.179 1.00 61.09 86 ALA A N 1
ATOM 632 C CA . ALA A 1 86 ? 25.238 27.154 20.882 1.00 61.09 86 ALA A CA 1
ATOM 633 C C . ALA A 1 86 ? 24.299 27.158 22.103 1.00 61.09 86 ALA A C 1
ATOM 635 O O . ALA A 1 86 ? 24.070 26.137 22.747 1.00 61.09 86 ALA A O 1
ATOM 636 N N . VAL A 1 87 ? 23.701 28.320 22.378 1.00 63.97 87 VAL A N 1
ATOM 637 C CA . VAL A 1 87 ? 22.805 28.547 23.528 1.00 63.97 87 VAL A CA 1
ATOM 638 C C . VAL A 1 87 ? 21.487 27.763 23.415 1.00 63.97 87 VAL A C 1
ATOM 640 O O . VAL A 1 87 ? 20.830 27.507 24.422 1.00 63.97 87 VAL A O 1
ATOM 643 N N . LEU A 1 88 ? 21.089 27.371 22.200 1.00 65.69 88 LEU A N 1
ATOM 644 C CA . LEU A 1 88 ? 19.852 26.637 21.935 1.00 65.69 88 LEU A CA 1
ATOM 645 C C . LEU A 1 88 ? 20.159 25.209 21.459 1.00 65.69 88 LEU A C 1
ATOM 647 O O . LEU A 1 88 ? 20.975 25.042 20.553 1.00 65.69 88 LEU A O 1
ATOM 651 N N . PRO A 1 89 ? 19.482 24.184 22.005 1.00 71.69 89 PRO A N 1
ATOM 652 C CA . PRO A 1 89 ? 19.680 22.806 21.579 1.00 71.69 89 PRO A CA 1
ATOM 653 C C . PRO A 1 89 ? 19.122 22.574 20.163 1.00 71.69 89 PRO A C 1
ATOM 655 O O . PRO A 1 89 ? 18.070 23.111 19.807 1.00 71.69 89 PRO A O 1
ATOM 658 N N . ALA A 1 90 ? 19.785 21.723 19.368 1.00 67.94 90 ALA A N 1
ATOM 659 C CA . ALA A 1 90 ? 19.416 21.438 17.968 1.00 67.94 90 ALA A CA 1
ATOM 660 C C . ALA A 1 90 ? 17.932 21.102 17.766 1.00 67.94 90 ALA A C 1
ATOM 662 O O . ALA A 1 90 ? 17.329 21.540 16.788 1.00 67.94 90 ALA A O 1
ATOM 663 N N . TRP A 1 91 ? 17.327 20.350 18.688 1.00 67.38 91 TRP A N 1
ATOM 664 C CA . TRP A 1 91 ? 15.929 19.937 18.567 1.00 67.38 91 TRP A CA 1
ATOM 665 C C . TRP A 1 91 ? 14.952 21.121 18.622 1.00 67.38 91 TRP A C 1
ATOM 667 O O . TRP A 1 91 ? 13.922 21.068 17.957 1.00 67.38 91 TRP A O 1
ATOM 677 N N . LEU A 1 92 ? 15.277 22.209 19.336 1.00 68.56 92 LEU A N 1
ATOM 678 C CA . LEU A 1 92 ? 14.456 23.426 19.352 1.00 68.56 92 LEU A CA 1
ATOM 679 C C . LEU A 1 92 ? 14.544 24.181 18.025 1.00 68.56 92 LEU A C 1
ATOM 681 O O . LEU A 1 92 ? 13.544 24.720 17.561 1.00 68.56 92 LEU A O 1
ATOM 685 N N . LEU A 1 93 ? 15.718 24.192 17.392 1.00 69.31 93 LEU A N 1
ATOM 686 C CA . LEU A 1 93 ? 15.916 24.831 16.089 1.00 69.31 93 LEU A CA 1
ATOM 687 C C . LEU A 1 93 ? 15.204 24.051 14.976 1.00 69.31 93 LEU A C 1
ATOM 689 O O . LEU A 1 93 ? 14.480 24.637 14.174 1.00 69.31 93 LEU A O 1
ATOM 693 N N . ILE A 1 94 ? 15.336 22.723 14.977 1.00 68.75 94 ILE A N 1
ATOM 694 C CA . ILE A 1 94 ? 14.656 21.842 14.019 1.00 68.75 94 ILE A CA 1
ATOM 695 C C . ILE A 1 94 ? 13.141 21.866 14.257 1.00 68.75 94 ILE A C 1
ATOM 697 O O . ILE A 1 94 ? 12.370 22.035 13.316 1.00 68.75 94 ILE A O 1
ATOM 701 N N . GLY A 1 95 ? 12.702 21.769 15.514 1.00 68.25 95 GLY A N 1
ATOM 702 C CA . GLY A 1 95 ? 11.288 21.855 15.879 1.00 68.25 95 GLY A CA 1
ATOM 703 C C . GLY A 1 95 ? 10.671 23.206 15.510 1.00 68.25 95 GLY A C 1
ATOM 704 O O . GLY A 1 95 ? 9.579 23.251 14.949 1.00 68.25 95 GLY A O 1
ATOM 705 N N . GLY A 1 96 ? 11.393 24.307 15.736 1.00 71.06 96 GLY A N 1
ATOM 706 C CA . GLY A 1 96 ? 10.985 25.645 15.310 1.00 71.06 96 GLY A CA 1
ATOM 707 C C . GLY A 1 96 ? 10.883 25.784 13.789 1.00 71.06 96 GLY A C 1
ATOM 708 O O . GLY A 1 96 ? 9.941 26.406 13.301 1.00 71.06 96 GLY A O 1
ATOM 709 N N . ALA A 1 97 ? 11.790 25.156 13.032 1.00 68.38 97 ALA A N 1
ATOM 710 C CA . ALA A 1 97 ? 11.725 25.119 11.572 1.00 68.38 97 ALA A CA 1
ATOM 711 C C . ALA A 1 97 ? 10.467 24.400 11.071 1.00 68.38 97 ALA A C 1
ATOM 713 O O . ALA A 1 97 ? 9.750 24.922 10.219 1.00 68.38 97 ALA A O 1
ATOM 714 N N . VAL A 1 98 ? 10.167 23.230 11.639 1.00 70.06 98 VAL A N 1
ATOM 715 C CA . VAL A 1 98 ? 8.955 22.467 11.311 1.00 70.06 98 VAL A CA 1
ATOM 716 C C . VAL A 1 98 ? 7.702 23.261 11.686 1.00 70.06 98 VAL A C 1
ATOM 718 O O . VAL A 1 98 ? 6.802 23.402 10.861 1.00 70.06 98 VAL A O 1
ATOM 721 N N . GLY A 1 99 ? 7.665 23.860 12.879 1.00 70.50 99 GLY A N 1
ATOM 722 C CA . GLY A 1 99 ? 6.556 24.711 13.316 1.00 70.50 99 GLY A CA 1
ATOM 723 C C . GLY A 1 99 ? 6.327 25.914 12.396 1.00 70.50 99 GLY A C 1
ATOM 724 O O . GLY A 1 99 ? 5.189 26.216 12.043 1.00 70.50 99 GLY A O 1
ATOM 725 N N . ALA A 1 100 ? 7.399 26.561 11.935 1.00 68.88 100 ALA A N 1
ATOM 726 C CA . ALA A 1 100 ? 7.320 27.650 10.967 1.00 68.88 100 ALA A CA 1
ATOM 727 C C . ALA A 1 100 ? 6.777 27.178 9.605 1.00 68.88 100 ALA A C 1
ATOM 729 O O . ALA A 1 100 ? 5.933 27.856 9.024 1.00 68.88 100 ALA A O 1
ATOM 730 N N . LEU A 1 101 ? 7.188 26.005 9.108 1.00 68.44 101 LEU A N 1
ATOM 731 C CA . LEU A 1 101 ? 6.641 25.440 7.864 1.00 68.44 101 LEU A CA 1
ATOM 732 C C . LEU A 1 101 ? 5.147 25.123 7.983 1.00 68.44 101 LEU A C 1
ATOM 734 O O . LEU A 1 101 ? 4.385 25.436 7.067 1.00 68.44 101 LEU A O 1
ATOM 738 N N . LEU A 1 102 ? 4.719 24.562 9.117 1.00 69.81 102 LEU A N 1
ATOM 739 C CA . LEU A 1 102 ? 3.307 24.290 9.396 1.00 69.81 102 LEU A CA 1
ATOM 740 C C . LEU A 1 102 ? 2.486 25.586 9.455 1.00 69.81 102 LEU A C 1
ATOM 742 O O . LEU A 1 102 ? 1.424 25.671 8.840 1.00 69.81 102 LEU A O 1
ATOM 746 N N . LEU A 1 103 ? 3.010 26.629 10.104 1.00 66.06 103 LEU A N 1
ATOM 747 C CA . LEU A 1 103 ? 2.365 27.943 10.153 1.00 66.06 103 LEU A CA 1
ATOM 748 C C . LEU A 1 103 ? 2.300 28.604 8.764 1.00 66.06 103 LEU A C 1
ATOM 750 O O . LEU A 1 103 ? 1.289 29.197 8.396 1.00 66.06 103 LEU A O 1
ATOM 754 N N . GLY A 1 104 ? 3.355 28.458 7.958 1.00 64.00 104 GLY A N 1
ATOM 755 C CA . GLY A 1 104 ? 3.392 28.937 6.576 1.00 64.00 104 GLY A CA 1
ATOM 756 C C . GLY A 1 104 ? 2.384 28.230 5.667 1.00 64.00 104 GLY A C 1
ATOM 757 O O . GLY A 1 104 ? 1.843 28.858 4.757 1.00 64.00 104 GLY A O 1
ATOM 758 N N . ARG A 1 105 ? 2.090 26.950 5.931 1.00 67.88 105 ARG A N 1
ATOM 759 C CA . ARG A 1 105 ? 1.019 26.206 5.254 1.00 67.88 105 ARG A CA 1
ATOM 760 C C . ARG A 1 105 ? -0.358 26.756 5.626 1.00 67.88 105 ARG A C 1
ATOM 762 O O . ARG A 1 105 ? -1.170 26.966 4.735 1.00 67.88 105 ARG A O 1
ATOM 769 N N . TRP A 1 106 ? -0.586 27.063 6.902 1.00 65.25 106 TRP A N 1
ATOM 770 C CA . TRP A 1 106 ? -1.834 27.673 7.379 1.00 65.25 106 TRP A CA 1
ATOM 771 C C . TRP A 1 106 ? -2.117 29.046 6.753 1.00 65.25 106 TRP A C 1
ATOM 773 O O . TRP A 1 106 ? -3.250 29.338 6.393 1.00 65.25 106 TRP A O 1
ATOM 783 N N . ILE A 1 107 ? -1.088 29.873 6.548 1.00 62.69 107 ILE A N 1
ATOM 784 C CA . ILE A 1 107 ? -1.230 31.214 5.946 1.00 62.69 107 ILE A CA 1
ATOM 785 C C . ILE A 1 107 ? -1.538 31.153 4.432 1.00 62.69 107 ILE A C 1
ATOM 787 O O . ILE A 1 107 ? -1.948 32.153 3.846 1.00 62.69 107 ILE A O 1
ATOM 791 N N . ARG A 1 108 ? -1.346 29.999 3.778 1.00 58.31 108 ARG A N 1
ATOM 792 C CA . ARG A 1 108 ? -1.596 29.808 2.338 1.00 58.31 108 ARG A CA 1
ATOM 793 C C . ARG A 1 108 ? -2.974 29.247 1.998 1.00 58.31 108 ARG A C 1
ATOM 795 O O . ARG A 1 108 ? -3.250 29.122 0.810 1.00 58.31 108 ARG A O 1
ATOM 802 N N . VAL A 1 109 ? -3.804 28.912 2.986 1.00 52.66 109 VAL A N 1
ATOM 803 C CA . VAL A 1 109 ? -5.169 28.447 2.717 1.00 52.66 109 VAL A CA 1
ATOM 804 C C . VAL A 1 109 ? -5.942 29.613 2.089 1.00 52.66 109 VAL A C 1
ATOM 806 O O . VAL A 1 109 ? -6.051 30.667 2.726 1.00 52.66 109 VAL A O 1
ATOM 809 N N . PRO A 1 110 ? -6.411 29.494 0.835 1.00 54.91 110 PRO A N 1
ATOM 810 C CA . PRO A 1 110 ? -7.173 30.555 0.196 1.00 54.91 110 PRO A CA 1
ATOM 811 C C . PRO A 1 110 ? -8.438 30.848 1.021 1.00 54.91 110 PRO A C 1
ATOM 813 O O . PRO A 1 110 ? -9.020 29.932 1.605 1.00 54.91 110 PRO A O 1
ATOM 816 N N . PRO A 1 111 ? -8.884 32.115 1.099 1.00 56.03 111 PRO A N 1
ATOM 817 C CA . PRO A 1 111 ? -10.043 32.497 1.912 1.00 56.03 111 PRO A CA 1
ATOM 818 C C . PRO A 1 111 ? -11.309 31.709 1.541 1.00 56.03 111 PRO A C 1
ATOM 820 O O . PRO A 1 111 ? -12.148 31.461 2.396 1.00 56.03 111 PRO A O 1
ATOM 823 N N . GLU A 1 112 ? -11.388 31.238 0.299 1.00 61.69 112 GLU A N 1
ATOM 824 C CA . GLU A 1 112 ? -12.447 30.390 -0.248 1.00 61.69 112 GLU A CA 1
ATOM 825 C C . GLU A 1 112 ? -12.518 29.013 0.439 1.00 61.69 112 GLU A C 1
ATOM 827 O O . GLU A 1 112 ? -13.605 28.533 0.751 1.00 61.69 112 GLU A O 1
ATOM 832 N N . GLU A 1 113 ? -11.368 28.404 0.756 1.00 58.56 113 GLU A N 1
ATOM 833 C CA . GLU A 1 113 ? -11.290 27.141 1.505 1.00 58.56 113 GLU A CA 1
ATOM 834 C C . GLU A 1 113 ? -11.641 27.346 2.985 1.00 58.56 113 GLU A C 1
ATOM 836 O O . GLU A 1 113 ? -12.277 26.491 3.599 1.00 58.56 113 GLU A O 1
ATOM 841 N N . ILE A 1 114 ? -11.299 28.503 3.562 1.00 54.94 114 ILE A N 1
ATOM 842 C CA . ILE A 1 114 ? -11.705 28.859 4.931 1.00 54.94 114 ILE A CA 1
ATOM 843 C C . ILE A 1 114 ? -13.218 29.078 4.987 1.00 54.94 114 ILE A C 1
ATOM 845 O O . ILE A 1 114 ? -13.875 28.575 5.894 1.00 54.94 114 ILE A O 1
ATOM 849 N N . GLU A 1 115 ? -13.794 29.779 4.011 1.00 58.06 115 GLU A N 1
ATOM 850 C CA . GLU A 1 115 ? -15.241 29.952 3.905 1.00 58.06 115 GLU A CA 1
ATOM 851 C C . GLU A 1 115 ? -15.970 28.631 3.662 1.00 58.06 115 GLU A C 1
ATOM 853 O O . GLU A 1 115 ? -17.052 28.445 4.216 1.00 58.06 115 GLU A O 1
ATOM 858 N N . ALA A 1 116 ? -15.389 27.711 2.884 1.00 66.06 116 ALA A N 1
ATOM 859 C CA . ALA A 1 116 ? -15.931 26.372 2.679 1.00 66.06 116 ALA A CA 1
ATOM 860 C C . ALA A 1 116 ? -15.933 25.565 3.985 1.00 66.06 116 ALA A C 1
ATOM 862 O O . ALA A 1 116 ? -16.963 24.999 4.342 1.00 66.06 116 ALA A O 1
ATOM 863 N N . LEU A 1 117 ? -14.835 25.588 4.745 1.00 63.16 117 LEU A N 1
ATOM 864 C CA . LEU A 1 117 ? -14.737 24.918 6.046 1.00 63.16 117 LEU A CA 1
ATOM 865 C C . LEU A 1 117 ? -15.662 25.550 7.097 1.00 63.16 117 LEU A C 1
ATOM 867 O O . LEU A 1 117 ? -16.282 24.835 7.882 1.00 63.16 117 LEU A O 1
ATOM 871 N N . VAL A 1 118 ? -15.812 26.878 7.093 1.00 70.62 118 VAL A N 1
ATOM 872 C CA . VAL A 1 118 ? -16.750 27.590 7.976 1.00 70.62 118 VAL A CA 1
ATOM 873 C C . VAL A 1 118 ? -18.199 27.292 7.591 1.00 70.62 118 VAL A C 1
ATOM 875 O O . VAL A 1 118 ? -19.008 27.049 8.481 1.00 70.62 118 VAL A O 1
ATOM 878 N N . ARG A 1 119 ? -18.539 27.240 6.295 1.00 67.06 119 ARG A N 1
ATOM 879 C CA . ARG A 1 119 ? -19.869 26.806 5.827 1.00 67.06 119 ARG A CA 1
ATOM 880 C C . ARG A 1 119 ? -20.142 25.353 6.178 1.00 67.06 119 ARG A C 1
ATOM 882 O O . ARG A 1 119 ? -21.246 25.033 6.592 1.00 67.06 119 ARG A O 1
ATOM 889 N N . GLN A 1 120 ? -19.150 24.481 6.054 1.00 71.88 120 GLN A N 1
ATOM 890 C CA . GLN A 1 120 ? -19.288 23.072 6.399 1.00 71.88 120 GLN A CA 1
ATOM 891 C C . GLN A 1 120 ? -19.501 22.887 7.908 1.00 71.88 120 GLN A C 1
ATOM 893 O O . GLN A 1 120 ? -20.369 22.118 8.310 1.00 71.88 120 GLN A O 1
ATOM 898 N N . ALA A 1 121 ? -18.793 23.657 8.739 1.00 65.94 121 ALA A N 1
ATOM 899 C CA . ALA A 1 121 ? -19.000 23.681 10.184 1.00 65.94 121 ALA A CA 1
ATOM 900 C C . ALA A 1 121 ? -20.350 24.309 10.583 1.00 65.94 121 ALA A C 1
ATOM 902 O O . ALA A 1 121 ? -21.001 23.815 11.500 1.00 65.94 121 ALA A O 1
ATOM 903 N N . ALA A 1 122 ? -20.797 25.360 9.886 1.00 63.91 122 ALA A N 1
ATOM 904 C CA . ALA A 1 122 ? -22.096 25.993 10.116 1.00 63.91 122 ALA A CA 1
ATOM 905 C C . ALA A 1 122 ? -23.261 25.077 9.708 1.00 63.91 122 ALA A C 1
ATOM 907 O O . ALA A 1 122 ? -24.200 24.917 10.475 1.00 63.91 122 ALA A O 1
ATOM 908 N N . ASN A 1 123 ? -23.162 24.394 8.565 1.00 63.16 123 ASN A N 1
ATOM 909 C CA . ASN A 1 123 ? -24.166 23.430 8.111 1.00 63.16 123 ASN A CA 1
ATOM 910 C C . ASN A 1 123 ? -24.223 22.190 9.017 1.00 63.16 123 ASN A C 1
ATOM 912 O O . ASN A 1 123 ? -25.298 21.645 9.244 1.00 63.16 123 ASN A O 1
ATOM 916 N N . ALA A 1 124 ? -23.081 21.756 9.559 1.00 57.25 124 ALA A N 1
ATOM 917 C CA . ALA A 1 124 ? -23.038 20.685 10.552 1.00 57.25 124 ALA A CA 1
ATOM 918 C C . ALA A 1 124 ? -23.659 21.110 11.897 1.00 57.25 124 ALA A C 1
ATOM 920 O O . ALA A 1 124 ? -24.225 20.272 12.595 1.00 57.25 124 ALA A O 1
ATOM 921 N N . ALA A 1 125 ? -23.586 22.399 12.247 1.00 52.34 125 ALA A N 1
ATOM 922 C CA . ALA A 1 125 ? -24.231 22.951 13.436 1.00 52.34 125 ALA A CA 1
ATOM 923 C C . ALA A 1 125 ? -25.748 23.159 13.243 1.00 52.34 125 ALA A C 1
ATOM 925 O O . ALA A 1 125 ? -26.516 22.808 14.136 1.00 52.34 125 ALA A O 1
ATOM 926 N N . ASP A 1 126 ? -26.190 23.645 12.077 1.00 52.19 126 ASP A N 1
ATOM 927 C CA . ASP A 1 126 ? -27.614 23.846 11.751 1.00 52.19 126 ASP A CA 1
ATOM 928 C C . ASP A 1 126 ? -28.369 22.520 11.550 1.00 52.19 126 ASP A C 1
ATOM 930 O O . ASP A 1 126 ? -29.555 22.423 11.868 1.00 52.19 126 ASP A O 1
ATOM 934 N N . ALA A 1 127 ? -27.690 21.452 11.112 1.00 49.91 127 ALA A N 1
ATOM 935 C CA . ALA A 1 127 ? -28.287 20.118 10.992 1.00 49.91 127 ALA A CA 1
ATOM 936 C C . ALA A 1 127 ? -28.701 19.493 12.342 1.00 49.91 127 ALA A C 1
ATOM 938 O O . ALA A 1 127 ? -29.378 18.462 12.354 1.00 49.91 127 ALA A O 1
ATOM 939 N N . HIS A 1 128 ? -28.314 20.091 13.474 1.00 48.59 128 HIS A N 1
ATOM 940 C CA . HIS A 1 128 ? -28.652 19.586 14.804 1.00 48.59 128 HIS A CA 1
ATOM 941 C C . HIS A 1 128 ? -29.840 20.287 15.471 1.00 48.59 128 HIS A C 1
ATOM 943 O O . HIS A 1 128 ? -30.314 19.796 16.494 1.00 48.59 128 HIS A O 1
ATOM 949 N N . ASP A 1 129 ? -30.359 21.383 14.909 1.00 43.19 129 ASP A N 1
ATOM 950 C CA . ASP A 1 129 ? -31.353 22.190 15.619 1.00 43.19 129 ASP A CA 1
ATOM 951 C C . ASP A 1 129 ? -32.270 22.969 14.663 1.00 43.19 129 ASP A C 1
ATOM 953 O O . ASP A 1 129 ? -32.191 24.187 14.580 1.00 43.19 129 ASP A O 1
ATOM 957 N N . THR A 1 130 ? -33.121 22.281 13.887 1.00 42.19 130 THR A N 1
ATOM 958 C CA . THR A 1 130 ? -34.499 22.720 13.544 1.00 42.19 130 THR A CA 1
ATOM 959 C C . THR A 1 130 ? -35.170 21.805 12.508 1.00 42.19 130 THR A C 1
ATOM 961 O O . THR A 1 130 ? -34.746 21.693 11.364 1.00 42.19 130 THR A O 1
ATOM 964 N N . GLN A 1 131 ? -36.316 21.224 12.878 1.00 49.22 131 GLN A N 1
ATOM 965 C CA . GLN A 1 131 ? -37.418 20.996 11.938 1.00 49.22 131 GLN A CA 1
ATOM 966 C C . GLN A 1 131 ? -38.315 22.239 11.965 1.00 49.22 131 GLN A C 1
ATOM 968 O O . GLN A 1 131 ? -38.905 22.526 13.009 1.00 49.22 131 GLN A O 1
ATOM 973 N N . PRO A 1 132 ? -38.493 22.935 10.834 1.00 46.41 132 PRO A N 1
ATOM 974 C CA . PRO A 1 132 ? -39.703 23.702 10.603 1.00 46.41 132 PRO A CA 1
ATOM 975 C C . PRO A 1 132 ? -40.435 23.191 9.358 1.00 46.41 132 PRO A C 1
ATOM 977 O O . PRO A 1 132 ? -39.841 22.940 8.310 1.00 46.41 132 PRO A O 1
ATOM 980 N N . GLU A 1 133 ? -41.756 23.062 9.478 1.00 51.44 133 GLU A N 1
ATOM 981 C CA . GLU A 1 133 ? -42.667 22.966 8.337 1.00 51.44 133 GLU A CA 1
ATOM 982 C C . GLU A 1 133 ? -42.426 24.156 7.395 1.00 51.44 133 GLU A C 1
ATOM 984 O O . GLU A 1 133 ? -42.600 25.313 7.786 1.00 51.44 133 GLU A O 1
ATOM 989 N N . ALA A 1 134 ? -42.019 23.884 6.154 1.00 47.16 134 ALA A N 1
ATOM 990 C CA . ALA A 1 134 ? -41.839 24.906 5.134 1.00 47.16 134 ALA A CA 1
ATOM 991 C C . ALA A 1 134 ? -43.061 24.957 4.213 1.00 47.16 134 ALA A C 1
ATOM 993 O O . ALA A 1 134 ? -43.407 23.988 3.537 1.00 47.16 134 ALA A O 1
ATOM 994 N N . ALA A 1 135 ? -43.694 26.127 4.209 1.00 52.75 135 ALA A N 1
ATOM 995 C CA . ALA A 1 135 ? -44.668 26.551 3.221 1.00 52.75 135 ALA A CA 1
ATOM 996 C C . ALA A 1 135 ? -44.061 26.564 1.806 1.00 52.75 135 ALA A C 1
ATOM 998 O O . ALA A 1 135 ? -42.871 26.824 1.630 1.00 52.75 135 ALA A O 1
ATOM 999 N N . GLU A 1 136 ? -44.917 26.310 0.815 1.00 49.25 136 GLU A N 1
ATOM 1000 C CA . GLU A 1 136 ? -44.609 26.257 -0.616 1.00 49.25 136 GLU A CA 1
ATOM 1001 C C . GLU A 1 136 ? -43.836 27.502 -1.090 1.00 49.25 136 GLU A C 1
ATOM 1003 O O . GLU A 1 136 ? -44.374 28.610 -1.170 1.00 49.25 136 GLU A O 1
ATOM 1008 N N . ALA A 1 137 ? -42.558 27.309 -1.416 1.00 49.56 137 ALA A N 1
ATOM 1009 C CA . ALA A 1 137 ? -41.757 28.268 -2.164 1.00 49.56 137 ALA A CA 1
ATOM 1010 C C . ALA A 1 137 ? -41.974 28.047 -3.676 1.00 49.56 137 ALA A C 1
ATOM 1012 O O . ALA A 1 137 ? -42.134 26.902 -4.102 1.00 49.56 137 ALA A O 1
ATOM 1013 N N . PRO A 1 138 ? -41.986 29.112 -4.500 1.00 56.47 138 PRO A N 1
ATOM 1014 C CA . PRO A 1 138 ? -42.142 28.985 -5.946 1.00 56.47 138 PRO A CA 1
ATOM 1015 C C . PRO A 1 138 ? -40.984 28.188 -6.562 1.00 56.47 138 PRO A C 1
ATOM 1017 O O . PRO A 1 138 ? -39.825 28.387 -6.197 1.00 56.47 138 PRO A O 1
ATOM 1020 N N . GLU A 1 139 ? -41.324 27.297 -7.496 1.00 49.84 139 GLU A N 1
ATOM 1021 C CA . GLU A 1 139 ? -40.398 26.380 -8.166 1.00 49.84 139 GLU A CA 1
ATOM 1022 C C . GLU A 1 139 ? -39.212 27.129 -8.808 1.00 49.84 139 GLU A C 1
ATOM 1024 O O . GLU A 1 139 ? -39.426 28.018 -9.642 1.00 49.84 139 GLU A O 1
ATOM 1029 N N . PRO A 1 140 ? -37.957 26.788 -8.459 1.00 57.16 140 PRO A N 1
ATOM 1030 C CA . PRO A 1 140 ? -36.801 27.265 -9.198 1.00 57.16 140 PRO A CA 1
ATOM 1031 C C . PRO A 1 140 ? -36.787 26.622 -10.588 1.00 57.16 140 PRO A C 1
ATOM 1033 O O . PRO A 1 140 ? -36.930 25.409 -10.742 1.00 57.16 140 PRO A O 1
ATOM 1036 N N . VAL A 1 141 ? -36.616 27.458 -11.611 1.00 56.94 141 VAL A N 1
ATOM 1037 C CA . VAL A 1 141 ? -36.403 27.019 -12.994 1.00 56.94 141 VAL A CA 1
ATOM 1038 C C . VAL A 1 141 ? -35.097 26.213 -13.031 1.00 56.94 141 VAL A C 1
ATOM 1040 O O . VAL A 1 141 ? -34.080 26.746 -12.585 1.00 56.94 141 VAL A O 1
ATOM 1043 N N . PRO A 1 142 ? -35.092 24.961 -13.524 1.00 64.56 142 PRO A N 1
ATOM 1044 C CA . PRO A 1 142 ? -33.872 24.169 -13.595 1.00 64.56 142 PRO A CA 1
ATOM 1045 C C . PRO A 1 142 ? -32.879 24.842 -14.546 1.00 64.56 142 PRO A C 1
ATOM 1047 O O . PRO A 1 142 ? -33.195 25.102 -15.711 1.00 64.56 142 PRO A O 1
ATOM 1050 N N . GLU A 1 143 ? -31.687 25.152 -14.035 1.00 65.00 143 GLU A N 1
ATOM 1051 C CA . GLU A 1 143 ? -30.541 25.470 -14.880 1.00 65.00 143 GLU A CA 1
ATOM 1052 C C . GLU A 1 143 ? -30.254 24.260 -15.786 1.00 65.00 143 GLU A C 1
ATOM 1054 O O . GLU A 1 143 ? -30.415 23.118 -15.347 1.00 65.00 143 GLU A O 1
ATOM 1059 N N . PRO A 1 144 ? -29.901 24.477 -17.065 1.00 62.78 144 PRO A N 1
ATOM 1060 C CA . PRO A 1 144 ? -29.575 23.383 -17.965 1.00 62.78 144 PRO A CA 1
ATOM 1061 C C . PRO A 1 144 ? -28.370 22.616 -17.420 1.00 62.78 144 PRO A C 1
ATOM 1063 O O . PRO A 1 144 ? -27.330 23.216 -17.144 1.00 62.78 144 PRO A O 1
ATOM 1066 N N . ASP A 1 145 ? -28.542 21.301 -17.277 1.00 64.25 145 ASP A N 1
ATOM 1067 C CA . ASP A 1 145 ? -27.483 20.368 -16.899 1.00 64.25 145 ASP A CA 1
ATOM 1068 C C . ASP A 1 145 ? -26.249 20.622 -17.784 1.00 64.25 145 ASP A C 1
ATOM 1070 O O . ASP A 1 145 ? -26.397 20.681 -19.014 1.00 64.25 145 ASP A O 1
ATOM 1074 N N . PRO A 1 146 ? -25.048 20.808 -17.207 1.00 64.00 146 PRO A N 1
ATOM 1075 C CA . PRO A 1 146 ? -23.830 20.851 -17.999 1.00 64.00 146 PRO A CA 1
ATOM 1076 C C . PRO A 1 146 ? -23.744 19.562 -18.822 1.00 64.00 146 PRO A C 1
ATOM 1078 O O . PRO A 1 146 ? -23.891 18.462 -18.288 1.00 64.00 146 PRO A O 1
ATOM 1081 N N . GLU A 1 147 ? -23.554 19.704 -20.137 1.00 59.19 147 GLU A N 1
ATOM 1082 C CA . GLU A 1 147 ? -23.388 18.554 -21.025 1.00 59.19 147 GLU A CA 1
ATOM 1083 C C . GLU A 1 147 ? -22.259 17.661 -20.484 1.00 59.19 147 GLU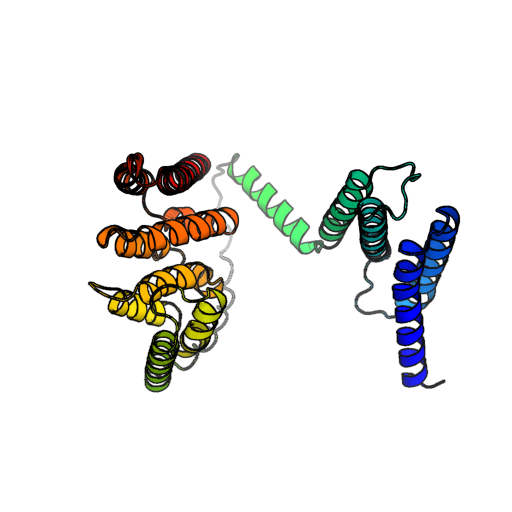 A C 1
ATOM 1085 O O . GLU A 1 147 ? -21.188 18.184 -20.154 1.00 59.19 147 GLU A O 1
ATOM 1090 N N . PRO A 1 148 ? -22.478 16.338 -20.362 1.00 59.19 148 PRO A N 1
ATOM 1091 C CA . PRO A 1 148 ? -21.440 15.431 -19.904 1.00 59.19 148 PRO A CA 1
ATOM 1092 C C . PRO A 1 148 ? -20.243 15.541 -20.846 1.00 59.19 148 PRO A C 1
ATOM 1094 O O . PRO A 1 148 ? -20.390 15.435 -22.068 1.00 59.19 148 PRO A O 1
ATOM 1097 N N . GLU A 1 149 ? -19.061 15.779 -20.273 1.00 60.84 149 GLU A N 1
ATOM 1098 C CA . GLU A 1 149 ? -17.815 15.718 -21.028 1.00 60.84 149 GLU A CA 1
ATOM 1099 C C . GLU A 1 149 ? -17.745 14.365 -21.756 1.00 60.84 149 GLU A C 1
ATOM 1101 O O . GLU A 1 149 ? -18.137 13.343 -21.183 1.00 60.84 149 GLU A O 1
ATOM 1106 N N . PRO A 1 150 ? -17.305 14.336 -23.026 1.00 54.25 150 PRO A N 1
ATOM 1107 C CA . PRO A 1 150 ? -17.230 13.096 -23.782 1.00 54.25 150 PRO A CA 1
ATOM 1108 C C . PRO A 1 150 ? -16.350 12.095 -23.032 1.00 54.25 150 PRO A C 1
ATOM 1110 O O . PRO A 1 150 ? -15.192 12.387 -22.727 1.00 54.25 150 PRO A O 1
ATOM 1113 N N . GLU A 1 151 ? -16.913 10.921 -22.737 1.00 57.47 151 GLU A N 1
ATOM 1114 C CA . GLU A 1 151 ? -16.164 9.810 -22.157 1.00 57.47 151 GLU A CA 1
ATOM 1115 C C . GLU A 1 151 ? -14.934 9.524 -23.041 1.00 57.47 151 GLU A C 1
ATOM 1117 O O . GLU A 1 151 ? -15.058 9.520 -24.273 1.00 57.47 151 GLU A O 1
ATOM 1122 N N . PRO A 1 152 ? -13.739 9.330 -22.454 1.00 59.28 152 PRO A N 1
ATOM 1123 C CA . PRO A 1 152 ? -12.552 8.998 -23.226 1.00 59.28 152 PRO A CA 1
ATOM 1124 C C . PRO A 1 152 ? -12.804 7.741 -24.063 1.00 59.28 152 PRO A C 1
ATOM 1126 O O . PRO A 1 152 ? -13.319 6.744 -23.558 1.00 59.28 152 PRO A O 1
ATOM 1129 N N . ASP A 1 153 ? -12.448 7.815 -25.347 1.00 66.81 153 ASP A N 1
ATOM 1130 C CA . ASP A 1 153 ? -12.637 6.741 -26.324 1.00 66.81 153 ASP A CA 1
ATOM 1131 C C . ASP A 1 153 ? -11.881 5.485 -25.857 1.00 66.81 153 ASP A C 1
ATOM 1133 O O . ASP A 1 153 ? -10.648 5.447 -25.850 1.00 66.81 153 ASP A O 1
ATOM 1137 N N . TYR A 1 154 ? -12.626 4.491 -25.369 1.00 71.38 154 TYR A N 1
ATOM 1138 C CA . TYR A 1 154 ? -12.072 3.236 -24.875 1.00 71.38 154 TYR A CA 1
ATOM 1139 C C . TYR A 1 154 ? -11.685 2.358 -26.065 1.00 71.38 154 TYR A C 1
ATOM 1141 O O . TYR A 1 154 ? -12.550 1.774 -26.721 1.00 71.38 154 TYR A O 1
ATOM 1149 N N . ASP A 1 155 ? -10.383 2.240 -26.316 1.00 83.19 155 ASP A N 1
ATOM 1150 C CA . ASP A 1 155 ? -9.842 1.299 -27.292 1.00 83.19 155 ASP A CA 1
ATOM 1151 C C . ASP A 1 155 ? -9.551 -0.056 -26.606 1.00 83.19 155 ASP A C 1
ATOM 1153 O O . ASP A 1 155 ? -8.591 -0.169 -25.831 1.00 83.19 155 ASP A O 1
ATOM 1157 N N . PRO A 1 156 ? -10.369 -1.100 -26.852 1.00 84.81 156 PRO A N 1
ATOM 1158 C CA . PRO A 1 156 ? -10.182 -2.409 -26.232 1.00 84.81 156 PRO A CA 1
ATOM 1159 C C . PRO A 1 156 ? -8.855 -3.069 -26.629 1.00 84.81 156 PRO A C 1
ATOM 1161 O O . PRO A 1 156 ? -8.286 -3.805 -25.818 1.00 84.81 156 PRO A O 1
ATOM 1164 N N . ASP A 1 157 ? -8.347 -2.797 -27.835 1.00 89.06 157 ASP A N 1
ATOM 1165 C CA . ASP A 1 157 ? -7.091 -3.374 -28.314 1.00 89.06 157 ASP A CA 1
ATOM 1166 C C . ASP A 1 157 ? -5.911 -2.734 -27.565 1.00 89.06 157 ASP A C 1
ATOM 1168 O O . ASP A 1 157 ? -5.026 -3.439 -27.072 1.00 89.06 157 ASP A O 1
ATOM 1172 N N . ALA A 1 158 ? -5.952 -1.411 -27.364 1.00 88.94 158 ALA A N 1
ATOM 1173 C CA . ALA A 1 158 ? -4.956 -0.694 -26.568 1.00 88.94 158 ALA A CA 1
ATOM 1174 C C . ALA A 1 158 ? -4.942 -1.158 -25.100 1.00 88.94 158 ALA A C 1
ATOM 1176 O O . ALA A 1 158 ? -3.873 -1.389 -24.528 1.00 88.94 158 ALA A O 1
ATOM 1177 N N . ALA A 1 159 ? -6.119 -1.366 -24.499 1.00 91.62 159 ALA A N 1
ATOM 1178 C CA . ALA A 1 159 ? -6.229 -1.882 -23.136 1.00 91.62 159 ALA A CA 1
ATOM 1179 C C . ALA A 1 159 ? -5.628 -3.295 -23.008 1.00 91.62 159 ALA A C 1
ATOM 1181 O O . ALA A 1 159 ? -4.903 -3.588 -22.050 1.00 91.62 159 ALA A O 1
ATOM 1182 N N . GLN A 1 160 ? -5.884 -4.176 -23.980 1.00 94.31 160 GLN A N 1
ATOM 1183 C CA . GLN A 1 160 ? -5.325 -5.528 -23.989 1.00 94.31 160 GLN A CA 1
ATOM 1184 C C . GLN A 1 160 ? -3.798 -5.519 -24.158 1.00 94.31 160 GLN A C 1
ATOM 1186 O O . GLN A 1 160 ? -3.093 -6.242 -23.442 1.00 94.31 160 GLN A O 1
ATOM 1191 N N . ASP A 1 161 ? -3.275 -4.677 -25.050 1.00 95.94 161 ASP A N 1
ATOM 1192 C CA . ASP A 1 161 ? -1.837 -4.513 -25.263 1.00 95.94 161 ASP A CA 1
ATOM 1193 C C . ASP A 1 161 ? -1.129 -3.979 -24.011 1.00 95.94 161 ASP A C 1
ATOM 1195 O O . ASP A 1 161 ? -0.046 -4.461 -23.651 1.00 95.94 161 ASP A O 1
ATOM 1199 N N . ALA A 1 162 ? -1.756 -3.041 -23.298 1.00 96.56 162 ALA A N 1
ATOM 1200 C CA . ALA A 1 162 ? -1.229 -2.490 -22.057 1.00 96.56 162 ALA A CA 1
ATOM 1201 C C . ALA A 1 162 ? -1.177 -3.537 -20.932 1.00 96.56 162 ALA A C 1
ATOM 1203 O O . ALA A 1 162 ? -0.157 -3.662 -20.248 1.00 96.56 162 ALA A O 1
ATOM 1204 N N . LEU A 1 163 ? -2.219 -4.363 -20.781 1.00 97.56 163 LEU A N 1
ATOM 1205 C CA . LEU A 1 163 ? -2.217 -5.478 -19.824 1.00 97.56 163 LEU A CA 1
ATOM 1206 C C . LEU A 1 163 ? -1.146 -6.527 -20.168 1.00 97.56 163 LEU A C 1
ATOM 1208 O O . LEU A 1 163 ? -0.452 -7.024 -19.277 1.00 97.56 163 LEU A O 1
ATOM 1212 N N . ALA A 1 164 ? -0.947 -6.829 -21.454 1.00 97.69 164 ALA A N 1
ATOM 1213 C CA . ALA A 1 164 ? 0.117 -7.725 -21.902 1.00 97.69 164 ALA A CA 1
ATOM 1214 C C . ALA A 1 164 ? 1.522 -7.127 -21.687 1.00 97.69 164 ALA A C 1
ATOM 1216 O O . ALA A 1 164 ? 2.483 -7.854 -21.411 1.00 97.69 164 ALA A O 1
ATOM 1217 N N . ALA A 1 165 ? 1.679 -5.807 -21.816 1.00 97.50 165 ALA A N 1
ATOM 1218 C CA . ALA A 1 165 ? 2.918 -5.105 -21.492 1.00 97.50 165 ALA A CA 1
ATOM 1219 C C . ALA A 1 165 ? 3.211 -5.140 -19.984 1.00 97.50 165 ALA A C 1
ATOM 1221 O O . ALA A 1 165 ? 4.328 -5.492 -19.603 1.00 97.50 165 ALA A O 1
ATOM 1222 N N . MET A 1 166 ? 2.208 -4.880 -19.141 1.00 98.25 166 MET A N 1
ATOM 1223 C CA . MET A 1 166 ? 2.307 -5.011 -17.684 1.00 98.25 166 MET A CA 1
ATOM 1224 C C . MET A 1 166 ? 2.719 -6.428 -17.277 1.00 98.25 166 MET A C 1
ATOM 1226 O O . MET A 1 166 ? 3.660 -6.590 -16.505 1.00 98.25 166 MET A O 1
ATOM 1230 N N . ALA A 1 167 ? 2.073 -7.463 -17.826 1.00 98.12 167 ALA A N 1
ATOM 1231 C CA . ALA A 1 167 ? 2.416 -8.855 -17.538 1.00 98.12 167 ALA A CA 1
ATOM 1232 C C . ALA A 1 167 ? 3.891 -9.161 -17.853 1.00 98.12 167 ALA A C 1
ATOM 1234 O O . ALA A 1 167 ? 4.602 -9.703 -17.009 1.00 98.12 167 ALA A O 1
ATOM 1235 N N . ARG A 1 168 ? 4.380 -8.736 -19.027 1.00 98.25 168 ARG A N 1
ATOM 1236 C CA . ARG A 1 168 ? 5.795 -8.889 -19.411 1.00 98.25 168 ARG A CA 1
ATOM 1237 C C . ARG A 1 168 ? 6.742 -8.114 -18.494 1.00 98.25 168 ARG A C 1
ATOM 1239 O O . ARG A 1 168 ? 7.820 -8.616 -18.186 1.00 98.25 168 ARG A O 1
ATOM 1246 N N . ALA A 1 169 ? 6.358 -6.908 -18.075 1.00 98.12 169 ALA A N 1
ATOM 1247 C CA . ALA A 1 169 ? 7.150 -6.098 -17.155 1.00 98.12 169 ALA A CA 1
ATOM 1248 C C . ALA A 1 169 ? 7.255 -6.766 -15.778 1.00 98.12 169 ALA A C 1
ATOM 1250 O O . ALA A 1 169 ? 8.355 -6.879 -15.246 1.00 98.12 169 ALA A O 1
ATOM 1251 N N . LEU A 1 170 ? 6.145 -7.287 -15.245 1.00 97.94 170 LEU A N 1
ATOM 1252 C CA . LEU A 1 170 ? 6.138 -8.060 -14.004 1.00 97.94 170 LEU A CA 1
ATOM 1253 C C . LEU A 1 170 ? 6.984 -9.330 -14.140 1.00 97.94 170 LEU A C 1
ATOM 1255 O O . LEU A 1 170 ? 7.824 -9.592 -13.286 1.00 97.94 170 LEU A O 1
ATOM 1259 N N . ASP A 1 171 ? 6.843 -10.083 -15.230 1.00 98.12 171 ASP A N 1
ATOM 1260 C CA . ASP A 1 171 ? 7.615 -11.312 -15.452 1.00 98.12 171 ASP A CA 1
ATOM 1261 C C . ASP A 1 171 ? 9.135 -11.082 -15.502 1.00 98.12 171 ASP A C 1
ATOM 1263 O O . ASP A 1 171 ? 9.897 -11.997 -15.187 1.00 98.12 171 ASP A O 1
ATOM 1267 N N . ALA A 1 172 ? 9.577 -9.863 -15.830 1.00 97.69 172 ALA A N 1
ATOM 1268 C CA . ALA A 1 172 ? 10.982 -9.467 -15.813 1.00 97.69 172 ALA A CA 1
ATOM 1269 C C . ALA A 1 172 ? 11.524 -9.108 -14.412 1.00 97.69 172 ALA A C 1
ATOM 1271 O O . ALA A 1 172 ? 12.742 -9.015 -14.244 1.00 97.69 172 ALA A O 1
ATOM 1272 N N . LEU A 1 173 ? 10.658 -8.902 -13.414 1.00 97.81 173 LEU A N 1
ATOM 1273 C CA . LEU A 1 173 ? 11.062 -8.605 -12.036 1.00 97.81 173 LEU A CA 1
ATOM 1274 C C . LEU A 1 173 ? 11.380 -9.880 -11.248 1.00 97.81 173 LEU A C 1
ATOM 1276 O O . LEU A 1 173 ? 10.881 -10.968 -11.551 1.00 97.81 173 LEU A O 1
ATOM 1280 N N . ASP A 1 174 ? 12.156 -9.716 -10.172 1.00 96.50 174 ASP A N 1
ATOM 1281 C CA . ASP A 1 174 ? 12.462 -10.790 -9.226 1.00 96.50 174 ASP A CA 1
ATOM 1282 C C . ASP A 1 174 ? 11.161 -11.447 -8.706 1.00 96.50 174 ASP A C 1
ATOM 1284 O O . ASP A 1 174 ? 10.264 -10.741 -8.229 1.00 96.50 174 ASP A O 1
ATOM 1288 N N . PRO A 1 175 ? 11.015 -12.782 -8.806 1.00 95.44 175 PRO A N 1
ATOM 1289 C CA . PRO A 1 175 ? 9.786 -13.472 -8.416 1.00 95.44 175 PRO A CA 1
ATOM 1290 C C . PRO A 1 175 ? 9.538 -13.500 -6.897 1.00 95.44 175 PRO A C 1
ATOM 1292 O O . PRO A 1 175 ? 8.412 -13.784 -6.478 1.00 95.44 175 PRO A O 1
ATOM 1295 N N . VAL A 1 176 ? 10.556 -13.226 -6.073 1.00 92.75 176 VAL A N 1
ATOM 1296 C CA . VAL A 1 176 ? 10.524 -13.329 -4.605 1.00 92.75 176 VAL A CA 1
ATOM 1297 C C . VAL A 1 176 ? 10.623 -11.954 -3.944 1.00 92.75 176 VAL A C 1
ATOM 1299 O O . VAL A 1 176 ? 9.837 -11.635 -3.052 1.00 92.75 176 VAL A O 1
ATOM 1302 N N . ALA A 1 177 ? 11.565 -11.120 -4.374 1.00 89.44 177 ALA A N 1
ATOM 1303 C CA . ALA A 1 177 ? 11.851 -9.837 -3.733 1.00 89.44 177 ALA A CA 1
ATOM 1304 C C . ALA A 1 177 ? 11.831 -8.663 -4.726 1.00 89.44 177 ALA A C 1
ATOM 1306 O O . ALA A 1 177 ? 12.827 -7.947 -4.842 1.00 89.44 177 ALA A O 1
ATOM 1307 N N . PRO A 1 178 ? 10.715 -8.430 -5.441 1.00 92.00 178 PRO A N 1
ATOM 1308 C CA . PRO A 1 178 ? 10.611 -7.274 -6.316 1.00 92.00 178 PRO A CA 1
ATOM 1309 C C . PRO A 1 178 ? 10.640 -5.976 -5.496 1.00 92.00 178 PRO A C 1
ATOM 1311 O O . PRO A 1 178 ? 10.020 -5.872 -4.430 1.00 92.00 178 PRO A O 1
ATOM 1314 N N . ASP A 1 179 ? 11.354 -4.982 -6.018 1.00 93.38 179 ASP A N 1
ATOM 1315 C CA . ASP A 1 179 ? 11.345 -3.625 -5.482 1.00 93.38 179 ASP A CA 1
ATOM 1316 C C . ASP A 1 179 ? 9.953 -2.987 -5.643 1.00 93.38 179 ASP A C 1
ATOM 1318 O O . ASP A 1 179 ? 9.283 -3.178 -6.660 1.00 93.38 179 ASP A O 1
ATOM 1322 N N . ALA A 1 180 ? 9.505 -2.234 -4.635 1.00 91.69 180 ALA A N 1
ATOM 1323 C CA . ALA A 1 180 ? 8.175 -1.624 -4.641 1.00 91.69 180 ALA A CA 1
ATOM 1324 C C . ALA A 1 180 ? 8.027 -0.550 -5.734 1.00 91.69 180 ALA A C 1
ATOM 1326 O O . ALA A 1 180 ? 6.984 -0.475 -6.383 1.00 91.69 180 ALA A O 1
ATOM 1327 N N . GLY A 1 181 ? 9.081 0.234 -5.987 1.00 94.25 181 GLY A N 1
ATOM 1328 C CA . GLY A 1 181 ? 9.107 1.214 -7.070 1.00 94.25 181 GLY A CA 1
ATOM 1329 C C . GLY A 1 181 ? 9.061 0.543 -8.441 1.00 94.25 181 GLY A C 1
ATOM 1330 O O . GLY A 1 181 ? 8.303 0.976 -9.305 1.00 94.25 181 GLY A O 1
ATOM 1331 N N . ALA A 1 182 ? 9.788 -0.564 -8.612 1.00 97.00 182 ALA A N 1
ATOM 1332 C CA . ALA A 1 182 ? 9.750 -1.351 -9.845 1.00 97.00 182 ALA A CA 1
ATOM 1333 C C . ALA A 1 182 ? 8.369 -1.982 -10.108 1.00 97.00 182 ALA A C 1
ATOM 1335 O O . ALA A 1 182 ? 7.919 -2.015 -11.253 1.00 97.00 182 ALA A O 1
ATOM 1336 N N . LEU A 1 183 ? 7.669 -2.444 -9.062 1.00 96.94 183 LEU A N 1
ATOM 1337 C CA . LEU A 1 183 ? 6.278 -2.896 -9.182 1.00 96.94 183 LEU A CA 1
ATOM 1338 C C . LEU A 1 183 ? 5.367 -1.753 -9.640 1.00 96.94 183 LEU A C 1
ATOM 1340 O O . LEU A 1 183 ? 4.640 -1.917 -10.614 1.00 96.94 183 LEU A O 1
ATOM 1344 N N . ALA A 1 184 ? 5.437 -0.588 -8.993 1.00 95.75 184 ALA A N 1
ATOM 1345 C CA . ALA A 1 184 ? 4.627 0.568 -9.372 1.00 95.75 184 ALA A CA 1
ATOM 1346 C C . ALA A 1 184 ? 4.907 1.028 -10.817 1.00 95.75 184 ALA A C 1
ATOM 1348 O O . ALA A 1 184 ? 3.976 1.323 -11.568 1.00 95.75 184 ALA A O 1
ATOM 1349 N N . GLU A 1 185 ? 6.173 1.043 -11.246 1.00 96.19 185 GLU A N 1
ATOM 1350 C CA . GLU A 1 185 ? 6.540 1.347 -12.635 1.00 96.19 185 GLU A CA 1
ATOM 1351 C C . GLU A 1 185 ? 6.000 0.318 -13.632 1.00 96.19 185 GLU A C 1
ATOM 1353 O O . GLU A 1 185 ? 5.554 0.709 -14.710 1.00 96.19 185 GLU A O 1
ATOM 1358 N N . ALA A 1 186 ? 5.986 -0.970 -13.278 1.00 97.81 186 ALA A N 1
ATOM 1359 C CA . ALA A 1 186 ? 5.428 -2.017 -14.129 1.00 97.81 186 ALA A CA 1
ATOM 1360 C C . ALA A 1 186 ? 3.901 -1.896 -14.298 1.00 97.81 186 ALA A C 1
ATOM 1362 O O . ALA A 1 186 ? 3.381 -2.215 -15.367 1.00 97.81 186 ALA A O 1
ATOM 1363 N N . LEU A 1 187 ? 3.185 -1.425 -13.269 1.00 97.75 187 LEU A N 1
ATOM 1364 C CA . LEU A 1 187 ? 1.725 -1.259 -13.298 1.00 97.75 187 LEU A CA 1
ATOM 1365 C C . LEU A 1 187 ? 1.274 0.020 -14.016 1.00 97.75 187 LEU A C 1
ATOM 1367 O O . LEU A 1 187 ? 0.203 0.039 -14.624 1.00 97.75 187 LEU A O 1
ATOM 1371 N N . ARG A 1 188 ? 2.079 1.088 -13.954 1.00 95.88 188 ARG A N 1
ATOM 1372 C CA . ARG A 1 188 ? 1.686 2.439 -14.386 1.00 95.88 188 ARG A CA 1
ATOM 1373 C C . ARG A 1 188 ? 1.121 2.512 -15.813 1.00 95.88 188 ARG A C 1
ATOM 1375 O O . ARG A 1 188 ? 0.056 3.107 -15.947 1.00 95.88 188 ARG A O 1
ATOM 1382 N N . PRO A 1 189 ? 1.738 1.910 -16.853 1.00 94.31 189 PRO A N 1
ATOM 1383 C CA . PRO A 1 189 ? 1.200 1.998 -18.212 1.00 94.31 189 PRO A CA 1
ATOM 1384 C C . PRO A 1 189 ? -0.204 1.396 -18.324 1.00 94.31 189 PRO A C 1
ATOM 1386 O O . PRO A 1 189 ? -1.111 2.022 -18.858 1.00 94.31 189 PRO A O 1
ATOM 1389 N N . ALA A 1 190 ? -0.423 0.216 -17.735 1.00 96.75 190 ALA A N 1
ATOM 1390 C CA . ALA A 1 190 ? -1.729 -0.433 -17.778 1.00 96.75 190 ALA A CA 1
ATOM 1391 C C . ALA A 1 190 ? -2.787 0.308 -16.953 1.00 96.75 190 ALA A C 1
ATOM 1393 O O . ALA A 1 190 ? -3.959 0.294 -17.316 1.00 96.75 190 ALA A O 1
ATOM 1394 N N . LEU A 1 191 ? -2.399 0.995 -15.877 1.00 95.31 191 LEU A N 1
ATOM 1395 C CA . LEU A 1 191 ? -3.334 1.837 -15.133 1.00 95.31 191 LEU A CA 1
ATOM 1396 C C . LEU A 1 191 ? -3.813 3.042 -15.943 1.00 95.31 191 LEU A C 1
ATOM 1398 O O . LEU A 1 191 ? -4.966 3.435 -15.788 1.00 95.31 191 LEU A O 1
ATOM 1402 N N . THR A 1 192 ? -2.961 3.597 -16.806 1.00 92.75 192 THR A N 1
ATOM 1403 C CA . THR A 1 192 ? -3.332 4.689 -17.712 1.00 92.75 192 THR A CA 1
ATOM 1404 C C . THR A 1 192 ? -4.190 4.195 -18.874 1.00 92.75 192 THR A C 1
ATOM 1406 O O . THR A 1 192 ? -5.239 4.775 -19.132 1.00 92.75 192 THR A O 1
ATOM 1409 N N . ASP A 1 193 ? -3.777 3.112 -19.533 1.00 93.25 193 ASP A N 1
ATOM 1410 C CA . ASP A 1 193 ? -4.365 2.709 -20.817 1.00 93.25 193 ASP A CA 1
ATOM 1411 C C . ASP A 1 193 ? -5.528 1.707 -20.671 1.00 93.25 193 ASP A C 1
ATOM 1413 O O . ASP A 1 193 ? -6.466 1.726 -21.463 1.00 93.25 193 ASP A O 1
ATOM 1417 N N . ALA A 1 194 ? -5.503 0.833 -19.656 1.00 94.06 194 ALA A N 1
ATOM 1418 C CA . ALA A 1 194 ? -6.559 -0.162 -19.402 1.00 94.06 194 ALA A CA 1
ATOM 1419 C C . ALA A 1 194 ? -7.458 0.191 -18.201 1.00 94.06 194 ALA A C 1
ATOM 1421 O O . ALA A 1 194 ? -8.584 -0.300 -18.094 1.00 94.06 194 ALA A O 1
ATOM 1422 N N . GLY A 1 195 ? -6.967 1.035 -17.292 1.00 94.12 195 GLY A N 1
ATOM 1423 C CA . GLY A 1 195 ? -7.694 1.512 -16.121 1.00 94.12 195 GLY A CA 1
ATOM 1424 C C . GLY A 1 195 ? -7.611 0.595 -14.884 1.00 94.12 195 GLY A C 1
ATOM 1425 O O . GLY A 1 195 ? -7.340 -0.608 -14.991 1.00 94.12 195 GLY A O 1
ATOM 1426 N N . PRO A 1 196 ? -7.895 1.129 -13.676 1.00 95.38 196 PRO A N 1
ATOM 1427 C CA . PRO A 1 196 ? -7.718 0.413 -12.406 1.00 95.38 196 PRO A CA 1
ATOM 1428 C C . PRO A 1 196 ? -8.472 -0.915 -12.300 1.00 95.38 196 PRO A C 1
ATOM 1430 O O . PRO A 1 196 ? -7.917 -1.908 -11.831 1.00 95.38 196 PRO A O 1
ATOM 1433 N N . ARG A 1 197 ? -9.729 -0.967 -12.763 1.00 95.00 197 ARG A N 1
ATOM 1434 C CA . ARG A 1 197 ? -10.572 -2.169 -12.646 1.00 95.00 197 ARG A CA 1
ATOM 1435 C C . ARG A 1 197 ? -10.046 -3.327 -13.501 1.00 95.00 197 ARG A C 1
ATOM 1437 O O . ARG A 1 197 ? -10.037 -4.464 -13.029 1.00 95.00 197 ARG A O 1
ATOM 1444 N N . ALA A 1 198 ? -9.595 -3.047 -14.726 1.00 95.44 198 ALA A N 1
ATOM 1445 C CA . ALA A 1 198 ? -9.035 -4.061 -15.620 1.00 95.44 198 ALA A CA 1
ATOM 1446 C C . ALA A 1 198 ? -7.697 -4.592 -15.086 1.00 95.44 198 ALA A C 1
ATOM 1448 O O . ALA A 1 198 ? -7.489 -5.804 -15.033 1.00 95.44 198 ALA A O 1
ATOM 1449 N N . VAL A 1 199 ? -6.834 -3.693 -14.599 1.00 97.69 199 VAL A N 1
ATOM 1450 C CA . VAL A 1 199 ? -5.564 -4.059 -13.956 1.00 97.69 199 VAL A CA 1
ATOM 1451 C C . VAL A 1 199 ? -5.798 -4.917 -12.712 1.00 97.69 199 VAL A C 1
ATOM 1453 O O . VAL A 1 199 ? -5.172 -5.967 -12.572 1.00 97.69 199 VAL A O 1
ATOM 1456 N N . ALA A 1 200 ? -6.732 -4.529 -11.837 1.00 97.25 200 ALA A N 1
ATOM 1457 C CA . ALA A 1 200 ? -7.078 -5.309 -10.652 1.00 97.25 200 ALA A CA 1
ATOM 1458 C C . ALA A 1 200 ? -7.538 -6.725 -11.026 1.00 97.25 200 ALA A C 1
ATOM 1460 O O . ALA A 1 200 ? -7.041 -7.699 -10.465 1.00 97.25 200 ALA A O 1
ATOM 1461 N N . ALA A 1 201 ? -8.457 -6.851 -11.990 1.00 96.94 201 ALA A N 1
ATOM 1462 C CA . ALA A 1 201 ? -8.953 -8.146 -12.450 1.00 96.94 201 ALA A CA 1
ATOM 1463 C C . ALA A 1 201 ? -7.819 -9.043 -12.976 1.00 96.94 201 ALA A C 1
ATOM 1465 O O . ALA A 1 201 ? -7.703 -10.189 -12.541 1.00 96.94 201 ALA A O 1
ATOM 1466 N N . ALA A 1 202 ? -6.946 -8.498 -13.828 1.00 97.62 202 ALA A N 1
ATOM 1467 C CA . ALA A 1 202 ? -5.806 -9.227 -14.378 1.00 97.62 202 ALA A CA 1
ATOM 1468 C C . ALA A 1 202 ? -4.810 -9.669 -13.291 1.00 97.62 202 ALA A C 1
ATOM 1470 O O . ALA A 1 202 ? -4.312 -10.794 -13.324 1.00 97.62 202 ALA A O 1
ATOM 1471 N N . LEU A 1 203 ? -4.526 -8.818 -12.300 1.00 98.06 203 LEU A N 1
ATOM 1472 C CA . LEU A 1 203 ? -3.627 -9.172 -11.199 1.00 98.06 203 LEU A CA 1
ATOM 1473 C C . LEU A 1 203 ? -4.221 -10.238 -10.273 1.00 98.06 203 LEU A C 1
ATOM 1475 O O . LEU A 1 203 ? -3.490 -11.125 -9.842 1.00 98.06 203 LEU A O 1
ATOM 1479 N N . PHE A 1 204 ? -5.527 -10.198 -9.991 1.00 97.44 204 PHE A N 1
ATOM 1480 C CA . PHE A 1 204 ? -6.178 -11.251 -9.203 1.00 97.44 204 PHE A CA 1
ATOM 1481 C C . PHE A 1 204 ? -6.132 -12.607 -9.912 1.00 97.44 204 PHE A C 1
ATOM 1483 O O . PHE A 1 204 ? -5.898 -13.619 -9.257 1.00 97.44 204 PHE A O 1
ATOM 1490 N N . GLU A 1 205 ? -6.314 -12.633 -11.234 1.00 96.94 205 GLU A N 1
ATOM 1491 C CA . GLU A 1 205 ? -6.172 -13.858 -12.025 1.00 96.94 205 GLU A CA 1
ATOM 1492 C C . GLU A 1 205 ? -4.733 -14.390 -11.977 1.00 96.94 205 GLU A C 1
ATOM 1494 O O . GLU A 1 205 ? -4.516 -15.575 -11.730 1.00 96.94 205 GLU A O 1
ATOM 1499 N N . ARG A 1 206 ? -3.740 -13.507 -12.137 1.00 96.44 206 ARG A N 1
ATOM 1500 C CA . ARG A 1 206 ? -2.317 -13.875 -12.088 1.00 96.44 206 ARG A CA 1
ATOM 1501 C C . ARG A 1 206 ? -1.841 -14.327 -10.711 1.00 96.44 206 ARG A C 1
ATOM 1503 O O . ARG A 1 206 ? -0.933 -15.147 -10.638 1.00 96.44 206 ARG A O 1
ATOM 1510 N N . ALA A 1 207 ? -2.404 -13.780 -9.638 1.00 96.12 207 ALA A N 1
ATOM 1511 C CA . ALA A 1 207 ? -2.002 -14.084 -8.267 1.00 96.12 207 ALA A CA 1
ATOM 1512 C C . ALA A 1 207 ? -2.643 -15.364 -7.697 1.00 96.12 207 ALA A C 1
ATOM 1514 O O . ALA A 1 207 ? -2.320 -15.739 -6.570 1.00 96.12 207 ALA A O 1
ATOM 1515 N N . ALA A 1 208 ? -3.545 -16.018 -8.434 1.00 93.12 208 ALA A N 1
ATOM 1516 C CA . ALA A 1 208 ? -4.236 -17.219 -7.978 1.00 93.12 208 ALA A CA 1
ATOM 1517 C C . ALA A 1 208 ? -3.319 -18.462 -7.948 1.00 93.12 208 ALA A C 1
ATOM 1519 O O . ALA A 1 208 ? -2.486 -18.660 -8.834 1.00 93.12 208 ALA A O 1
ATOM 1520 N N . GLY A 1 209 ? -3.520 -19.337 -6.957 1.00 90.00 209 GLY A N 1
ATOM 1521 C CA . GLY A 1 209 ? -2.793 -20.602 -6.815 1.00 90.00 209 GLY A CA 1
ATOM 1522 C C . GLY A 1 209 ? -1.299 -20.415 -6.534 1.00 90.00 209 GLY A C 1
ATOM 1523 O O . GLY A 1 209 ? -0.891 -19.510 -5.806 1.00 90.00 209 GLY A O 1
ATOM 1524 N N . ASP A 1 210 ? -0.458 -21.240 -7.163 1.00 88.62 210 ASP A N 1
ATOM 1525 C CA . ASP A 1 210 ? 1.002 -21.280 -6.948 1.00 88.62 210 ASP A CA 1
ATOM 1526 C C . ASP A 1 210 ? 1.767 -20.112 -7.615 1.00 88.62 210 ASP A C 1
ATOM 1528 O O . ASP A 1 210 ? 2.933 -20.242 -8.003 1.00 88.62 210 ASP A O 1
ATOM 1532 N N . ALA A 1 211 ? 1.125 -18.955 -7.783 1.00 92.94 211 ALA A N 1
ATOM 1533 C CA . ALA A 1 211 ? 1.738 -17.774 -8.374 1.00 92.94 211 ALA A CA 1
ATOM 1534 C C . ALA A 1 211 ? 2.997 -17.332 -7.594 1.00 92.94 211 ALA A C 1
ATOM 1536 O O . ALA A 1 211 ? 3.075 -17.521 -6.374 1.00 92.94 211 ALA A O 1
ATOM 1537 N N . PRO A 1 212 ? 3.986 -16.691 -8.243 1.00 95.19 212 PRO A N 1
ATOM 1538 C CA . PRO A 1 212 ? 5.127 -16.105 -7.545 1.00 95.19 212 PRO A CA 1
ATOM 1539 C C . PRO A 1 212 ? 4.708 -15.064 -6.496 1.00 95.19 212 PRO A C 1
ATOM 1541 O O . PRO A 1 212 ? 3.698 -14.372 -6.645 1.00 95.19 212 PRO A O 1
ATOM 1544 N N . LEU A 1 213 ? 5.526 -14.881 -5.453 1.00 94.69 213 LEU A N 1
ATOM 1545 C CA . LEU A 1 213 ? 5.312 -13.847 -4.428 1.00 94.69 213 LEU A CA 1
ATOM 1546 C C . LEU A 1 213 ? 5.185 -12.445 -5.045 1.00 94.69 213 LEU A C 1
ATOM 1548 O O . LEU A 1 213 ? 4.419 -11.614 -4.558 1.00 94.69 213 LEU A O 1
ATOM 1552 N N . ARG A 1 214 ? 5.880 -12.200 -6.158 1.00 97.19 214 ARG A N 1
ATOM 1553 C CA . ARG A 1 214 ? 5.760 -10.975 -6.945 1.00 97.19 214 ARG A CA 1
ATOM 1554 C C . ARG A 1 214 ? 4.322 -10.607 -7.315 1.00 97.19 214 ARG A C 1
ATOM 1556 O O . ARG A 1 214 ? 3.979 -9.439 -7.186 1.00 97.19 214 ARG A O 1
ATOM 1563 N N . GLU A 1 215 ? 3.482 -11.556 -7.727 1.00 97.44 215 GLU A N 1
ATOM 1564 C CA . GLU A 1 215 ? 2.100 -11.250 -8.142 1.00 97.44 215 GLU A CA 1
ATOM 1565 C C . GLU A 1 215 ? 1.254 -10.783 -6.945 1.00 97.44 215 GLU A C 1
ATOM 1567 O O . GLU A 1 215 ? 0.496 -9.819 -7.035 1.00 97.44 215 GLU A O 1
ATOM 1572 N N . ARG A 1 216 ? 1.476 -11.383 -5.768 1.00 95.44 216 ARG A N 1
ATOM 1573 C CA . ARG A 1 216 ? 0.846 -10.954 -4.507 1.00 95.44 216 ARG A CA 1
ATOM 1574 C C . ARG A 1 216 ? 1.321 -9.562 -4.091 1.00 95.44 216 ARG A C 1
ATOM 1576 O O . ARG A 1 216 ? 0.523 -8.732 -3.669 1.00 95.44 216 ARG A O 1
ATOM 1583 N N . ARG A 1 217 ? 2.613 -9.269 -4.259 1.00 96.75 217 ARG A N 1
ATOM 1584 C CA . ARG A 1 217 ? 3.163 -7.930 -3.995 1.00 96.75 217 ARG A CA 1
ATOM 1585 C C . ARG A 1 217 ? 2.686 -6.888 -5.003 1.00 96.75 217 ARG A C 1
ATOM 1587 O O . ARG A 1 217 ? 2.535 -5.736 -4.618 1.00 96.75 217 ARG A O 1
ATOM 1594 N N . ALA A 1 218 ? 2.404 -7.272 -6.247 1.00 97.88 218 ALA A N 1
ATOM 1595 C CA . ALA A 1 218 ? 1.789 -6.388 -7.233 1.00 97.88 218 ALA A CA 1
ATOM 1596 C C . ALA A 1 218 ? 0.356 -6.001 -6.827 1.00 97.88 218 ALA A C 1
ATOM 1598 O O . ALA A 1 218 ? 0.001 -4.833 -6.940 1.00 97.88 218 ALA A O 1
ATOM 1599 N N . LEU A 1 219 ? -0.437 -6.931 -6.275 1.00 97.69 219 LEU A N 1
ATOM 1600 C CA . LEU A 1 219 ? -1.747 -6.606 -5.688 1.00 97.69 219 LEU A CA 1
ATOM 1601 C C . LEU A 1 219 ? -1.635 -5.633 -4.503 1.00 97.69 219 LEU A C 1
ATOM 1603 O O . LEU A 1 219 ? -2.459 -4.730 -4.372 1.00 97.69 219 LEU A O 1
ATOM 1607 N N . VAL A 1 220 ? -0.614 -5.796 -3.654 1.00 97.12 220 VAL A N 1
ATOM 1608 C CA . VAL A 1 220 ? -0.337 -4.844 -2.565 1.00 97.12 220 VAL A CA 1
ATOM 1609 C C . VAL A 1 220 ? 0.062 -3.475 -3.118 1.00 97.12 220 VAL A C 1
ATOM 1611 O O . VAL A 1 220 ? -0.507 -2.470 -2.714 1.00 97.12 220 VAL A O 1
ATOM 1614 N N . ALA A 1 221 ? 0.965 -3.419 -4.097 1.00 96.75 221 ALA A N 1
ATOM 1615 C CA . ALA A 1 221 ? 1.356 -2.164 -4.736 1.00 96.75 221 ALA A CA 1
ATOM 1616 C C . ALA A 1 221 ? 0.167 -1.463 -5.417 1.00 96.75 221 ALA A C 1
ATOM 1618 O O . ALA A 1 221 ? 0.053 -0.243 -5.350 1.00 96.75 221 ALA A O 1
ATOM 1619 N N . LEU A 1 222 ? -0.750 -2.229 -6.020 1.00 97.00 222 LEU A N 1
ATOM 1620 C CA . LEU A 1 222 ? -1.956 -1.697 -6.646 1.00 97.00 222 LEU A CA 1
ATOM 1621 C C . LEU A 1 222 ? -2.843 -0.943 -5.644 1.00 97.00 222 LEU A C 1
ATOM 1623 O O . LEU A 1 222 ? -3.356 0.119 -5.982 1.00 97.00 222 LEU A O 1
ATOM 1627 N N . MET A 1 223 ? -3.035 -1.468 -4.426 1.00 95.44 223 MET A N 1
ATOM 1628 C CA . MET A 1 223 ? -3.889 -0.803 -3.428 1.00 95.44 223 MET A CA 1
ATOM 1629 C C . MET A 1 223 ? -3.275 0.489 -2.883 1.00 95.44 223 MET A C 1
ATOM 1631 O O . MET A 1 223 ? -4.011 1.345 -2.406 1.00 95.44 223 MET A O 1
ATOM 1635 N N . ALA A 1 224 ? -1.948 0.615 -2.932 1.00 93.75 224 ALA A N 1
ATOM 1636 C CA . ALA A 1 224 ? -1.224 1.793 -2.465 1.00 93.75 224 ALA A CA 1
ATOM 1637 C C . ALA A 1 224 ? -1.190 2.924 -3.510 1.00 93.75 224 ALA A C 1
ATOM 1639 O O . ALA A 1 224 ? -0.767 4.039 -3.211 1.00 93.75 224 ALA A O 1
ATOM 1640 N N . GLU A 1 225 ? -1.623 2.655 -4.744 1.00 95.44 225 GLU A N 1
ATOM 1641 C CA . GLU A 1 225 ? -1.560 3.614 -5.840 1.00 95.44 225 GLU A CA 1
ATOM 1642 C C . GLU A 1 225 ? -2.705 4.652 -5.739 1.00 95.44 225 GLU A C 1
ATOM 1644 O O . GLU A 1 225 ? -3.881 4.283 -5.842 1.00 95.44 225 GLU A O 1
ATOM 1649 N N . PRO A 1 226 ? -2.418 5.964 -5.592 1.00 90.81 226 PRO A N 1
ATOM 1650 C CA . PRO A 1 226 ? -3.439 6.979 -5.288 1.00 90.81 226 PRO A CA 1
ATOM 1651 C C . PRO A 1 226 ? -4.597 7.071 -6.293 1.00 90.81 226 PRO A C 1
ATOM 1653 O O . PRO A 1 226 ? -5.753 7.284 -5.909 1.00 90.81 226 PRO A O 1
ATOM 1656 N N . GLN A 1 227 ? -4.307 6.885 -7.586 1.00 90.25 227 GLN A N 1
ATOM 1657 C CA . GLN A 1 227 ? -5.331 6.857 -8.639 1.00 90.25 227 GLN A CA 1
ATOM 1658 C C . GLN A 1 227 ? -6.273 5.652 -8.502 1.00 90.25 227 GLN A C 1
ATOM 1660 O O . GLN A 1 227 ? -7.460 5.763 -8.801 1.00 90.25 227 GLN A O 1
ATOM 1665 N N . VAL A 1 228 ? -5.775 4.517 -8.002 1.00 92.25 228 VAL A N 1
ATOM 1666 C CA . VAL A 1 228 ? -6.590 3.322 -7.760 1.00 92.25 228 VAL A CA 1
ATOM 1667 C C . VAL A 1 228 ? -7.474 3.534 -6.542 1.00 92.25 228 VAL A C 1
ATOM 1669 O O . VAL A 1 228 ? -8.669 3.276 -6.627 1.00 92.25 228 VAL A O 1
ATOM 1672 N N . VAL A 1 229 ? -6.918 4.051 -5.442 1.00 90.81 229 VAL A N 1
ATOM 1673 C CA . VAL A 1 229 ? -7.669 4.337 -4.207 1.00 90.81 229 VAL A CA 1
ATOM 1674 C C . VAL A 1 229 ? -8.880 5.222 -4.498 1.00 90.81 229 VAL A C 1
ATOM 1676 O O . VAL A 1 229 ? -10.001 4.895 -4.112 1.00 90.81 229 VAL A O 1
ATOM 1679 N N . SER A 1 230 ? -8.662 6.309 -5.240 1.00 88.75 230 SER A N 1
ATOM 1680 C CA . SER A 1 230 ? -9.717 7.273 -5.571 1.00 88.75 230 SER A CA 1
ATOM 1681 C C . SER A 1 230 ? -10.807 6.659 -6.455 1.00 88.75 230 SER A C 1
ATOM 1683 O O . SER A 1 230 ? -11.987 6.931 -6.264 1.00 88.75 230 SER A O 1
ATOM 1685 N N . PHE A 1 231 ? -10.420 5.811 -7.412 1.00 89.56 231 PHE A N 1
ATOM 1686 C CA . PHE A 1 231 ? -11.347 5.204 -8.368 1.00 89.56 231 PHE A CA 1
ATOM 1687 C C . PHE A 1 231 ? -12.091 3.982 -7.809 1.00 89.56 231 PHE A C 1
ATOM 1689 O O . PHE A 1 231 ? -13.214 3.702 -8.212 1.00 89.56 231 PHE A O 1
ATOM 1696 N N . MET A 1 232 ? -11.459 3.226 -6.910 1.00 89.50 232 MET A N 1
ATOM 1697 C CA . MET A 1 232 ? -11.963 1.940 -6.417 1.00 89.50 232 MET A CA 1
ATOM 1698 C C . MET A 1 232 ? -12.535 1.998 -4.998 1.00 89.50 232 MET A C 1
ATOM 1700 O O . MET A 1 232 ? -12.790 0.950 -4.402 1.00 89.50 232 MET A O 1
ATOM 1704 N N . THR A 1 233 ? -12.759 3.196 -4.455 1.00 92.06 233 THR A N 1
ATOM 1705 C CA . THR A 1 233 ? -13.498 3.347 -3.196 1.00 92.06 233 THR A CA 1
ATOM 1706 C C . THR A 1 233 ? -14.915 2.779 -3.360 1.00 92.06 233 THR A C 1
ATOM 1708 O O . THR A 1 233 ? -15.602 3.071 -4.337 1.00 92.06 233 THR A O 1
ATOM 1711 N N . GLY A 1 234 ? -15.348 1.937 -2.424 1.00 92.50 234 GLY A N 1
ATOM 1712 C CA . GLY A 1 234 ? -16.604 1.182 -2.467 1.00 92.50 234 GLY A CA 1
ATOM 1713 C C . GLY A 1 234 ? -16.503 -0.202 -3.125 1.00 92.50 234 GLY A C 1
ATOM 1714 O O . GLY A 1 234 ? -17.422 -1.015 -2.995 1.00 92.50 234 GLY A O 1
ATOM 1715 N N . GLU A 1 235 ? -15.397 -0.519 -3.809 1.00 93.38 235 GLU A N 1
ATOM 1716 C CA . GLU A 1 235 ? -15.202 -1.800 -4.511 1.00 93.38 235 GLU A CA 1
ATOM 1717 C C . GLU A 1 235 ? -14.522 -2.871 -3.638 1.00 93.38 235 GLU A C 1
ATOM 1719 O O . GLU A 1 235 ? -14.242 -3.979 -4.113 1.00 93.38 235 GLU A O 1
ATOM 1724 N N . LYS A 1 236 ? -14.243 -2.566 -2.360 1.00 96.25 236 LYS A 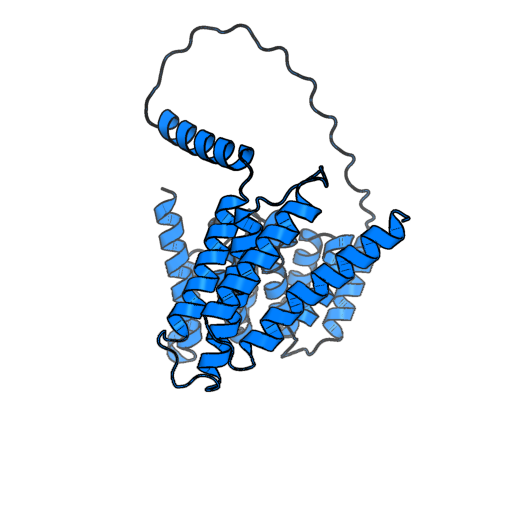N 1
ATOM 1725 C CA . LYS A 1 236 ? -13.618 -3.489 -1.395 1.00 96.25 236 LYS A CA 1
ATOM 1726 C C . LYS A 1 236 ? -12.268 -4.052 -1.853 1.00 96.25 236 LYS A C 1
ATOM 1728 O O . LYS A 1 236 ? -11.945 -5.213 -1.582 1.00 96.25 236 LYS A O 1
ATOM 1733 N N . LEU A 1 237 ? -11.471 -3.258 -2.576 1.00 96.62 237 LEU A N 1
ATOM 1734 C CA . LEU A 1 237 ? -10.164 -3.698 -3.075 1.00 96.62 237 LEU A CA 1
ATOM 1735 C C . LEU A 1 237 ? -9.223 -4.158 -1.940 1.00 96.62 237 LEU A C 1
ATOM 1737 O O . LEU A 1 237 ? -8.722 -5.281 -2.047 1.00 96.62 237 LEU A O 1
ATOM 1741 N N . PRO A 1 238 ? -9.015 -3.395 -0.843 1.00 97.62 238 PRO A N 1
ATOM 1742 C CA . PRO A 1 238 ? -8.145 -3.821 0.254 1.00 97.62 238 PRO A CA 1
ATOM 1743 C C . PRO A 1 238 ? -8.576 -5.154 0.875 1.00 97.62 238 PRO A C 1
ATOM 1745 O O . PRO A 1 238 ? -7.722 -6.009 1.126 1.00 97.62 238 PRO A O 1
ATOM 1748 N N . ALA A 1 239 ? -9.887 -5.371 1.057 1.00 98.19 239 ALA A N 1
ATOM 1749 C CA . ALA A 1 239 ? -10.427 -6.640 1.542 1.00 98.19 239 ALA A CA 1
ATOM 1750 C C . ALA A 1 239 ? -10.150 -7.809 0.592 1.00 98.19 239 ALA A C 1
ATOM 1752 O O . ALA A 1 239 ? -9.707 -8.872 1.021 1.00 98.19 239 ALA A O 1
ATOM 1753 N N . ARG A 1 240 ? -10.359 -7.613 -0.714 1.00 97.81 240 ARG A N 1
ATOM 1754 C CA . ARG A 1 240 ? -10.107 -8.659 -1.714 1.00 97.81 240 ARG A CA 1
ATOM 1755 C C . ARG A 1 240 ? -8.631 -9.032 -1.796 1.00 97.81 240 ARG A C 1
ATOM 1757 O O . ARG A 1 240 ? -8.316 -10.214 -1.909 1.00 97.81 240 ARG A O 1
ATOM 1764 N N . VAL A 1 241 ? -7.730 -8.048 -1.735 1.00 97.69 241 VAL A N 1
ATOM 1765 C CA . VAL A 1 241 ? -6.284 -8.312 -1.723 1.00 97.69 241 VAL A CA 1
ATOM 1766 C C . VAL A 1 241 ? -5.886 -9.056 -0.450 1.00 97.69 241 VAL A C 1
ATOM 1768 O O . VAL A 1 241 ? -5.149 -10.035 -0.535 1.00 97.69 241 VAL A O 1
ATOM 1771 N N . PHE A 1 242 ? -6.411 -8.650 0.709 1.00 98.31 242 PHE A N 1
ATOM 1772 C CA . PHE A 1 242 ? -6.186 -9.359 1.968 1.00 98.31 242 PHE A CA 1
ATOM 1773 C C . PHE A 1 242 ? -6.569 -10.836 1.866 1.00 98.31 242 PHE A C 1
ATOM 1775 O O . PHE A 1 242 ? -5.748 -11.701 2.157 1.00 98.31 242 PHE A O 1
ATOM 1782 N N . ASP A 1 243 ? -7.793 -11.132 1.419 1.00 97.56 243 ASP A N 1
ATOM 1783 C CA . ASP A 1 243 ? -8.282 -12.508 1.344 1.00 97.56 243 ASP A CA 1
ATOM 1784 C C . ASP A 1 243 ? -7.500 -13.346 0.324 1.00 97.56 243 ASP A C 1
ATOM 1786 O O . ASP A 1 243 ? -7.197 -14.505 0.607 1.00 97.56 243 ASP A O 1
ATOM 1790 N N . ALA A 1 244 ? -7.107 -12.764 -0.815 1.00 95.88 244 ALA A N 1
ATOM 1791 C CA . ALA A 1 244 ? -6.276 -13.447 -1.807 1.00 95.88 244 ALA A CA 1
ATOM 1792 C C . ALA A 1 244 ? -4.899 -13.840 -1.244 1.00 95.88 244 ALA A C 1
ATOM 1794 O O . ALA A 1 244 ? -4.412 -14.939 -1.496 1.00 95.88 244 ALA A O 1
ATOM 1795 N N . ILE A 1 245 ? -4.274 -12.967 -0.450 1.00 96.38 245 ILE A N 1
ATOM 1796 C CA . ILE A 1 245 ? -2.976 -13.245 0.178 1.00 96.38 245 ILE A CA 1
ATOM 1797 C C . ILE A 1 245 ? -3.134 -14.223 1.353 1.00 96.38 245 ILE A C 1
ATOM 1799 O O . ILE A 1 245 ? -2.318 -15.132 1.515 1.00 96.38 245 ILE A O 1
ATOM 1803 N N . ALA A 1 246 ? -4.183 -14.054 2.162 1.00 96.44 246 ALA A N 1
ATOM 1804 C CA . ALA A 1 246 ? -4.449 -14.872 3.341 1.00 96.44 246 ALA A CA 1
ATOM 1805 C C . ALA A 1 246 ? -4.829 -16.319 2.995 1.00 96.44 246 ALA A C 1
ATOM 1807 O O . ALA A 1 246 ? -4.542 -17.211 3.793 1.00 96.44 246 ALA A O 1
ATOM 1808 N N . ALA A 1 247 ? -5.476 -16.555 1.849 1.00 94.69 247 ALA A N 1
ATOM 1809 C CA . ALA A 1 247 ? -5.851 -17.893 1.387 1.00 94.69 247 ALA A CA 1
ATOM 1810 C C . ALA A 1 247 ? -4.639 -18.791 1.089 1.00 94.69 247 ALA A C 1
ATOM 1812 O O . ALA A 1 247 ? -4.734 -20.005 1.230 1.00 94.69 247 ALA A O 1
ATOM 1813 N N . GLU A 1 248 ? -3.509 -18.187 0.723 1.00 92.44 248 GLU A N 1
ATOM 1814 C CA . GLU A 1 248 ? -2.259 -18.868 0.359 1.00 92.44 248 GLU A CA 1
ATOM 1815 C C . GLU A 1 248 ? -1.237 -18.879 1.515 1.00 92.44 248 GLU A C 1
ATOM 1817 O O . GLU A 1 248 ? -0.065 -19.182 1.305 1.00 92.44 248 GLU A O 1
ATOM 1822 N N . ASP A 1 249 ? -1.646 -18.467 2.722 1.00 92.75 249 ASP A N 1
ATOM 1823 C CA . ASP A 1 249 ? -0.796 -18.367 3.921 1.00 92.75 249 ASP A CA 1
ATOM 1824 C C . ASP A 1 249 ? 0.521 -17.593 3.700 1.00 92.75 249 ASP A C 1
ATOM 1826 O O . ASP A 1 249 ? 1.557 -17.858 4.312 1.00 92.75 249 ASP A O 1
ATOM 1830 N N . CYS A 1 250 ? 0.480 -16.579 2.833 1.00 92.62 250 CYS A N 1
ATOM 1831 C CA . CYS A 1 250 ? 1.655 -15.824 2.423 1.00 92.62 250 CYS A CA 1
ATOM 1832 C C . CYS A 1 250 ? 2.051 -14.754 3.459 1.00 92.62 250 CYS A C 1
ATOM 1834 O O . CYS A 1 250 ? 1.652 -13.593 3.355 1.00 92.62 250 CYS A O 1
ATOM 1836 N N . GLU A 1 251 ? 2.889 -15.130 4.429 1.00 95.06 251 GLU A N 1
ATOM 1837 C CA . GLU A 1 251 ? 3.366 -14.263 5.524 1.00 95.06 251 GLU A CA 1
ATOM 1838 C C . GLU A 1 251 ? 3.942 -12.923 5.029 1.00 95.06 251 GLU A C 1
ATOM 1840 O O . GLU A 1 251 ? 3.511 -11.853 5.459 1.00 95.06 251 GLU A O 1
ATOM 1845 N N . ILE A 1 252 ? 4.864 -12.959 4.057 1.00 94.38 252 ILE A N 1
ATOM 1846 C CA . ILE A 1 252 ? 5.490 -11.745 3.499 1.00 94.38 252 ILE A CA 1
ATOM 1847 C C . ILE A 1 252 ? 4.447 -10.852 2.815 1.00 94.38 252 ILE A C 1
ATOM 1849 O O . ILE A 1 252 ? 4.508 -9.626 2.925 1.00 94.38 252 ILE A O 1
ATOM 1853 N N . GLY A 1 253 ? 3.482 -11.455 2.116 1.00 94.44 253 GLY A N 1
ATOM 1854 C CA . GLY A 1 253 ? 2.389 -10.723 1.486 1.00 94.44 253 GLY A CA 1
ATOM 1855 C C . GLY A 1 253 ? 1.495 -10.040 2.520 1.00 94.44 253 GLY A C 1
ATOM 1856 O O . GLY A 1 253 ? 1.161 -8.872 2.347 1.00 94.44 253 GLY A O 1
ATOM 1857 N N . LEU A 1 254 ? 1.153 -10.732 3.613 1.00 97.50 254 LEU A N 1
ATOM 1858 C CA . LEU A 1 254 ? 0.336 -10.181 4.698 1.00 97.50 254 LEU A CA 1
ATOM 1859 C C . LEU A 1 254 ? 1.062 -9.062 5.445 1.00 97.50 254 LEU A C 1
ATOM 1861 O O . LEU A 1 254 ? 0.443 -8.060 5.796 1.00 97.50 254 LEU A O 1
ATOM 1865 N N . ALA A 1 255 ? 2.374 -9.196 5.647 1.00 96.69 255 ALA A N 1
ATOM 1866 C CA . ALA A 1 255 ? 3.189 -8.141 6.236 1.00 96.69 255 ALA A CA 1
ATOM 1867 C C . ALA A 1 255 ? 3.208 -6.885 5.354 1.00 96.69 255 ALA A C 1
ATOM 1869 O O . ALA A 1 255 ? 3.047 -5.780 5.869 1.00 96.69 255 ALA A O 1
ATOM 1870 N N . GLY A 1 256 ? 3.365 -7.051 4.035 1.00 95.62 256 GLY A N 1
ATOM 1871 C CA . GLY A 1 256 ? 3.272 -5.949 3.075 1.00 95.62 256 GLY A CA 1
ATOM 1872 C C . GLY A 1 256 ? 1.885 -5.307 3.068 1.00 95.62 256 GLY A C 1
ATOM 1873 O O . GLY A 1 256 ? 1.772 -4.090 3.169 1.00 95.62 256 GLY A O 1
ATOM 1874 N N . TRP A 1 257 ? 0.832 -6.128 3.039 1.00 97.81 257 TRP A N 1
ATOM 1875 C CA . TRP A 1 257 ? -0.550 -5.662 3.128 1.00 97.81 257 TRP A CA 1
ATOM 1876 C C . TRP A 1 257 ? -0.793 -4.832 4.392 1.00 97.81 257 TRP A C 1
ATOM 1878 O O . TRP A 1 257 ? -1.351 -3.750 4.295 1.00 97.81 257 TRP A O 1
ATOM 1888 N N . ALA A 1 258 ? -0.342 -5.292 5.564 1.00 98.12 258 ALA A N 1
ATOM 1889 C CA . ALA A 1 258 ? -0.575 -4.596 6.830 1.00 98.12 258 ALA A CA 1
ATOM 1890 C C . ALA A 1 258 ? 0.089 -3.209 6.879 1.00 98.12 258 ALA A C 1
ATOM 1892 O O . ALA A 1 258 ? -0.462 -2.287 7.477 1.00 98.12 258 ALA A O 1
ATOM 1893 N N . VAL A 1 259 ? 1.259 -3.055 6.248 1.00 96.81 259 VAL A N 1
ATOM 1894 C CA . VAL A 1 259 ? 1.954 -1.762 6.149 1.00 96.81 259 VAL A CA 1
ATOM 1895 C C . VAL A 1 259 ? 1.162 -0.789 5.276 1.00 96.81 259 VAL A C 1
ATOM 1897 O O . VAL A 1 259 ? 0.865 0.318 5.723 1.00 96.81 259 VAL A O 1
ATOM 1900 N N . GLU A 1 260 ? 0.779 -1.209 4.068 1.00 97.06 260 GLU A N 1
ATOM 1901 C CA . GLU A 1 260 ? 0.026 -0.347 3.148 1.00 97.06 260 GLU A CA 1
ATOM 1902 C C . GLU A 1 260 ? -1.393 -0.063 3.659 1.00 97.06 260 GLU A C 1
ATOM 1904 O O . GLU A 1 260 ? -1.891 1.049 3.518 1.00 97.06 260 GLU A O 1
ATOM 1909 N N . ALA A 1 261 ? -2.024 -1.031 4.329 1.00 97.38 261 ALA A N 1
ATOM 1910 C CA . ALA A 1 261 ? -3.325 -0.881 4.974 1.00 97.38 261 ALA A CA 1
ATOM 1911 C C . ALA A 1 261 ? -3.333 0.255 6.003 1.00 97.38 261 ALA A C 1
ATOM 1913 O O . ALA A 1 261 ? -4.209 1.115 5.954 1.00 97.38 261 ALA A O 1
ATOM 1914 N N . GLY A 1 262 ? -2.351 0.280 6.910 1.00 96.88 262 GLY A N 1
ATOM 1915 C CA . GLY A 1 262 ? -2.242 1.340 7.915 1.00 96.88 262 GLY A CA 1
ATOM 1916 C C . GLY A 1 262 ? -2.015 2.706 7.271 1.00 96.88 262 GLY A C 1
ATOM 1917 O O . GLY A 1 262 ? -2.711 3.667 7.589 1.00 96.88 262 GLY A O 1
ATOM 1918 N N . ALA A 1 263 ? -1.109 2.772 6.289 1.00 96.19 263 ALA A N 1
ATOM 1919 C CA . ALA A 1 263 ? -0.849 4.003 5.550 1.00 96.19 263 ALA A CA 1
ATOM 1920 C C . ALA A 1 263 ? -2.097 4.517 4.811 1.00 96.19 263 ALA A C 1
ATOM 1922 O O . ALA A 1 263 ? -2.333 5.726 4.780 1.00 96.19 263 ALA A O 1
ATOM 1923 N N . LEU A 1 264 ? -2.895 3.616 4.235 1.00 95.38 264 LEU A N 1
ATOM 1924 C CA . LEU A 1 264 ? -4.125 3.950 3.527 1.00 95.38 264 LEU A CA 1
ATOM 1925 C C . LEU A 1 264 ? -5.225 4.437 4.481 1.00 95.38 264 LEU A C 1
ATOM 1927 O O . LEU A 1 264 ? -5.877 5.434 4.176 1.00 95.38 264 LEU A O 1
ATOM 1931 N N . LEU A 1 265 ? -5.396 3.795 5.640 1.00 95.62 265 LEU A N 1
ATOM 1932 C CA . LEU A 1 265 ? -6.356 4.222 6.665 1.00 95.62 265 LEU A CA 1
ATOM 1933 C C . LEU A 1 265 ? -6.032 5.617 7.214 1.00 95.62 265 LEU A C 1
ATOM 1935 O O . LEU A 1 265 ? -6.939 6.431 7.386 1.00 95.62 265 LEU A O 1
ATOM 1939 N N . ASP A 1 266 ? -4.749 5.919 7.420 1.00 95.06 266 ASP A N 1
ATOM 1940 C CA . ASP A 1 266 ? -4.303 7.237 7.885 1.00 95.06 266 ASP A CA 1
ATOM 1941 C C . ASP A 1 266 ? -4.539 8.339 6.837 1.00 95.06 266 ASP A C 1
ATOM 1943 O O . ASP A 1 266 ? -4.856 9.480 7.177 1.00 95.06 266 ASP A O 1
ATOM 1947 N N . GLN A 1 267 ? -4.363 8.013 5.553 1.00 94.44 267 GLN A N 1
ATOM 1948 C CA . GLN A 1 267 ? -4.446 8.979 4.453 1.00 94.44 267 GLN A CA 1
ATOM 1949 C C . GLN A 1 267 ? -5.864 9.157 3.907 1.00 94.44 267 GLN A C 1
ATOM 1951 O O . GLN A 1 267 ? -6.189 10.235 3.406 1.00 94.44 267 GLN A O 1
ATOM 1956 N N . SER A 1 268 ? -6.701 8.120 3.976 1.00 93.25 268 SER A N 1
ATOM 1957 C CA . SER A 1 268 ? -8.033 8.107 3.372 1.00 93.25 268 SER A CA 1
ATOM 1958 C C . SER A 1 268 ? -9.063 7.389 4.256 1.00 93.25 268 SER A C 1
ATOM 1960 O O . SER A 1 268 ? -9.437 6.244 3.980 1.00 93.25 268 SER A O 1
ATOM 1962 N N . PRO A 1 269 ? -9.610 8.068 5.286 1.00 90.75 269 PRO A N 1
ATOM 1963 C CA . PRO A 1 269 ? -10.641 7.503 6.164 1.00 90.75 269 PRO A CA 1
ATOM 1964 C C . PRO A 1 269 ? -11.908 7.035 5.429 1.00 90.75 269 PRO A C 1
ATOM 1966 O O . PRO A 1 269 ? -12.626 6.167 5.915 1.00 90.75 269 PRO A O 1
ATOM 1969 N N . ALA A 1 270 ? -12.178 7.563 4.229 1.00 90.94 270 ALA A N 1
ATOM 1970 C CA . ALA A 1 270 ? -13.300 7.131 3.393 1.00 90.94 270 ALA A CA 1
ATOM 1971 C C . ALA A 1 270 ? -13.202 5.655 2.955 1.00 90.94 270 ALA A C 1
ATOM 1973 O O . ALA A 1 270 ? -14.215 5.049 2.618 1.00 90.94 270 ALA A O 1
ATOM 1974 N N . THR A 1 271 ? -12.003 5.064 2.989 1.00 93.94 271 THR A N 1
ATOM 1975 C CA . THR A 1 271 ? -11.768 3.670 2.583 1.00 93.94 271 THR A CA 1
ATOM 1976 C C . THR A 1 271 ? -12.044 2.648 3.684 1.00 93.94 271 THR A C 1
ATOM 1978 O O . THR A 1 271 ? -12.003 1.455 3.406 1.00 93.94 271 THR A O 1
ATOM 1981 N N . VAL A 1 272 ? -12.362 3.065 4.919 1.00 96.19 272 VAL A N 1
ATOM 1982 C CA . VAL A 1 272 ? -12.586 2.156 6.067 1.00 96.19 272 VAL A CA 1
ATOM 1983 C C . VAL A 1 272 ? -13.585 1.039 5.730 1.00 96.19 272 VAL A C 1
ATOM 1985 O O . VAL A 1 272 ? -13.325 -0.127 6.019 1.00 96.19 272 VAL A O 1
ATOM 1988 N N . ALA A 1 273 ? -14.677 1.363 5.030 1.00 95.88 273 ALA A N 1
ATOM 1989 C CA . ALA A 1 273 ? -15.710 0.397 4.641 1.00 95.88 273 ALA A CA 1
ATOM 1990 C C . ALA A 1 273 ? -15.252 -0.646 3.593 1.00 95.88 273 ALA A C 1
ATOM 1992 O O . ALA A 1 273 ? -15.930 -1.659 3.390 1.00 95.88 273 ALA A O 1
ATOM 1993 N N . ASP A 1 274 ? -14.114 -0.414 2.930 1.00 96.94 274 ASP A N 1
ATOM 1994 C CA . ASP A 1 274 ? -13.533 -1.299 1.916 1.00 96.94 274 ASP A CA 1
ATOM 1995 C C . ASP A 1 274 ? -12.550 -2.331 2.487 1.00 96.94 274 ASP A C 1
ATOM 1997 O O . ASP A 1 274 ? -12.117 -3.240 1.766 1.00 96.94 274 ASP A O 1
ATOM 2001 N N . PHE A 1 275 ? -12.184 -2.204 3.765 1.00 98.19 275 PHE A N 1
ATOM 2002 C CA . PHE A 1 275 ? -11.292 -3.134 4.452 1.00 98.19 275 PHE A CA 1
ATOM 2003 C C . PHE A 1 275 ? -12.008 -4.424 4.886 1.00 98.19 275 PHE A C 1
ATOM 2005 O O . PHE A 1 275 ? -13.237 -4.464 5.007 1.00 98.19 275 PHE A O 1
ATOM 2012 N N . PRO A 1 276 ? -11.259 -5.524 5.122 1.00 98.06 276 PRO A N 1
ATOM 2013 C CA . PRO A 1 276 ? -11.834 -6.699 5.759 1.00 98.06 276 PRO A CA 1
ATOM 2014 C C . PRO A 1 276 ? -12.331 -6.344 7.161 1.00 98.06 276 PRO A C 1
ATOM 2016 O O . PRO A 1 276 ? -11.788 -5.464 7.828 1.00 98.06 276 PRO A O 1
ATOM 2019 N N . THR A 1 277 ? -13.337 -7.072 7.644 1.00 97.88 277 THR A N 1
ATOM 2020 C CA . THR A 1 277 ? -13.854 -6.829 8.995 1.00 97.88 277 THR A CA 1
ATOM 2021 C C . THR A 1 277 ? -12.760 -7.069 10.047 1.00 97.88 277 THR A C 1
ATOM 2023 O O . THR A 1 277 ? -11.955 -7.993 9.887 1.00 97.88 277 THR A O 1
ATOM 2026 N N . PRO A 1 278 ? -12.752 -6.329 11.173 1.00 98.31 278 PRO A N 1
ATOM 2027 C CA . PRO A 1 278 ? -11.777 -6.549 12.244 1.00 98.31 278 PRO A CA 1
ATOM 2028 C C . PRO A 1 278 ? -11.719 -8.005 12.725 1.00 98.31 278 PRO A C 1
ATOM 2030 O O . PRO A 1 278 ? -10.644 -8.554 12.936 1.00 98.31 278 PRO A O 1
ATOM 2033 N N . ALA A 1 279 ? -12.879 -8.665 12.820 1.00 98.31 279 ALA A N 1
ATOM 2034 C CA . ALA A 1 279 ? -12.972 -10.075 13.200 1.00 98.31 279 ALA A CA 1
ATOM 2035 C C . ALA A 1 279 ? -12.288 -11.017 12.192 1.00 98.31 279 ALA A C 1
ATOM 2037 O O . ALA A 1 279 ? -11.696 -12.021 12.585 1.00 98.31 279 ALA A O 1
ATOM 2038 N N . ARG A 1 280 ? -12.354 -10.703 10.891 1.00 98.00 280 ARG A N 1
ATOM 2039 C CA . ARG A 1 280 ? -11.663 -11.469 9.847 1.00 98.00 280 ARG A CA 1
ATOM 2040 C C . ARG A 1 280 ? -10.148 -11.281 9.935 1.00 98.00 280 ARG A C 1
ATOM 2042 O O . ARG A 1 280 ? -9.415 -12.253 9.760 1.00 98.00 280 ARG A O 1
ATOM 2049 N N . ILE A 1 281 ? -9.687 -10.067 10.231 1.00 98.38 281 ILE A N 1
ATOM 2050 C CA . ILE A 1 281 ? -8.259 -9.769 10.395 1.00 98.38 281 ILE A CA 1
ATOM 2051 C C . ILE A 1 281 ? -7.694 -10.489 11.625 1.00 98.38 281 ILE A C 1
ATOM 2053 O O . ILE A 1 281 ? -6.677 -11.169 11.498 1.00 98.38 281 ILE A O 1
ATOM 2057 N N . ASP A 1 282 ? -8.378 -10.429 12.772 1.00 98.38 282 ASP A N 1
ATOM 2058 C CA . ASP A 1 282 ? -7.973 -11.149 13.990 1.00 98.38 282 ASP A CA 1
ATOM 2059 C C . ASP A 1 282 ? -7.865 -12.658 13.750 1.00 98.38 282 ASP A C 1
ATOM 2061 O O . ASP A 1 282 ? -6.873 -13.277 14.124 1.00 98.38 282 ASP A O 1
ATOM 2065 N N . GLN A 1 283 ? -8.851 -13.249 13.063 1.00 98.12 283 GLN A N 1
ATOM 2066 C CA . GLN A 1 283 ? -8.839 -14.675 12.740 1.00 98.12 283 GLN A CA 1
ATOM 2067 C C . GLN A 1 283 ? -7.572 -15.075 11.970 1.00 98.12 283 GLN A C 1
ATOM 2069 O O . GLN A 1 283 ? -7.012 -16.145 12.204 1.00 98.12 283 GLN A O 1
ATOM 2074 N N . VAL A 1 284 ? -7.132 -14.243 11.022 1.00 98.00 284 VAL A N 1
ATOM 2075 C CA . VAL A 1 284 ? -5.896 -14.492 10.271 1.00 98.00 284 VAL A CA 1
ATOM 2076 C C . VAL A 1 284 ? -4.672 -14.244 11.149 1.00 98.00 284 VAL A C 1
ATOM 2078 O O . VAL A 1 284 ? -3.748 -15.050 11.094 1.00 98.00 284 VAL A O 1
ATOM 2081 N N . ALA A 1 285 ? -4.672 -13.192 11.971 1.00 97.69 285 ALA A N 1
ATOM 2082 C CA . ALA A 1 285 ? -3.581 -12.865 12.888 1.00 97.69 285 ALA A CA 1
ATOM 2083 C C . ALA A 1 285 ? -3.303 -13.992 13.896 1.00 97.69 285 ALA A C 1
ATOM 2085 O O . ALA A 1 285 ? -2.143 -14.333 14.132 1.00 97.69 285 ALA A O 1
ATOM 2086 N N . ASP A 1 286 ? -4.352 -14.629 14.422 1.00 97.75 286 ASP A N 1
ATOM 2087 C CA . ASP A 1 286 ? -4.252 -15.738 15.376 1.00 97.75 286 ASP A CA 1
ATOM 2088 C C . ASP A 1 286 ? -3.477 -16.937 14.813 1.00 97.75 286 ASP A C 1
ATOM 2090 O O . ASP A 1 286 ? -2.795 -17.640 15.562 1.00 97.75 286 ASP A O 1
ATOM 2094 N N . ARG A 1 287 ? -3.502 -17.145 13.487 1.00 97.06 287 ARG A N 1
ATOM 2095 C CA . ARG A 1 287 ? -2.708 -18.199 12.829 1.00 97.06 287 ARG A CA 1
ATOM 2096 C C . ARG A 1 287 ? -1.202 -17.966 12.964 1.00 97.06 287 ARG A C 1
ATOM 2098 O O . ARG A 1 287 ? -0.451 -18.931 13.019 1.00 97.06 287 ARG A O 1
ATOM 2105 N N . TYR A 1 288 ? -0.777 -16.708 13.077 1.00 95.94 288 TYR A N 1
ATOM 2106 C CA . TYR A 1 288 ? 0.630 -16.305 13.165 1.00 95.94 288 TYR A CA 1
ATOM 2107 C C . TYR A 1 288 ? 1.080 -15.981 14.595 1.00 95.94 288 TYR A C 1
ATOM 2109 O O . TYR A 1 288 ? 2.238 -15.637 14.806 1.00 95.94 288 TYR A O 1
ATOM 2117 N N . ALA A 1 289 ? 0.208 -16.119 15.601 1.00 94.88 289 ALA A N 1
ATOM 2118 C CA . ALA A 1 289 ? 0.497 -15.718 16.981 1.00 94.88 289 ALA A CA 1
ATOM 2119 C C . ALA A 1 289 ? 1.725 -16.417 17.603 1.00 94.88 289 ALA A C 1
ATOM 2121 O O . ALA A 1 289 ? 2.330 -15.884 18.532 1.00 94.88 289 ALA A O 1
ATOM 2122 N N . VAL A 1 290 ? 2.087 -17.607 17.110 1.00 93.12 290 VAL A N 1
ATOM 2123 C CA . VAL A 1 290 ? 3.248 -18.377 17.589 1.00 93.12 290 VAL A CA 1
ATOM 2124 C C . VAL A 1 290 ? 4.471 -18.190 16.691 1.00 93.12 290 VAL A C 1
ATOM 2126 O O . VAL A 1 290 ? 5.584 -18.081 17.201 1.00 93.12 290 VAL A O 1
ATOM 2129 N N . GLU A 1 291 ? 4.271 -18.173 15.373 1.00 93.38 291 GLU A N 1
ATOM 2130 C CA . GLU A 1 291 ? 5.353 -18.224 14.382 1.00 93.38 291 GLU A CA 1
ATOM 2131 C C . GLU A 1 291 ? 5.924 -16.834 14.064 1.00 93.38 291 GLU A C 1
ATOM 2133 O O . GLU A 1 291 ? 7.143 -16.681 14.013 1.00 93.38 291 GLU A O 1
ATOM 2138 N N . ASP A 1 292 ? 5.066 -15.813 13.952 1.00 96.00 292 ASP A N 1
ATOM 2139 C CA . ASP A 1 292 ? 5.462 -14.417 13.743 1.00 96.00 292 ASP A CA 1
ATOM 2140 C C . ASP A 1 292 ? 4.586 -13.466 14.577 1.00 96.00 292 ASP A C 1
ATOM 2142 O O . ASP A 1 292 ? 3.563 -12.920 14.144 1.00 96.00 292 ASP A O 1
ATOM 2146 N N . THR A 1 293 ? 5.043 -13.216 15.805 1.00 96.06 293 THR A N 1
ATOM 2147 C CA . THR A 1 293 ? 4.387 -12.287 16.734 1.00 96.06 293 THR A CA 1
ATOM 2148 C C . THR A 1 293 ? 4.364 -10.847 16.217 1.00 96.06 293 THR A C 1
ATOM 2150 O O . THR A 1 293 ? 3.468 -10.088 16.589 1.00 96.06 293 THR A O 1
ATOM 2153 N N . ALA A 1 294 ? 5.298 -10.457 15.342 1.00 96.88 294 ALA A N 1
ATOM 2154 C CA . ALA A 1 294 ? 5.352 -9.113 14.782 1.00 96.88 294 ALA A CA 1
ATOM 2155 C C . ALA A 1 294 ? 4.318 -8.924 13.664 1.00 96.88 294 ALA A C 1
ATOM 2157 O O . ALA A 1 294 ? 3.693 -7.864 13.582 1.00 96.88 294 ALA A O 1
ATOM 2158 N N . LEU A 1 295 ? 4.108 -9.921 12.799 1.00 97.25 295 LEU A N 1
ATOM 2159 C CA . LEU A 1 295 ? 2.985 -9.909 11.857 1.00 97.25 295 LEU A CA 1
ATOM 2160 C C . LEU A 1 295 ? 1.643 -9.928 12.594 1.00 97.25 295 LEU A C 1
ATOM 2162 O O . LEU A 1 295 ? 0.790 -9.091 12.302 1.00 97.25 295 LEU A O 1
ATOM 2166 N N . CYS A 1 296 ? 1.479 -10.817 13.579 1.00 97.94 296 CYS A N 1
ATOM 2167 C CA . CYS A 1 296 ? 0.260 -10.896 14.385 1.00 97.94 296 CYS A CA 1
ATOM 2168 C C . CYS A 1 296 ? -0.090 -9.537 15.021 1.00 97.94 296 CYS A C 1
ATOM 2170 O O . CYS A 1 296 ? -1.189 -9.022 14.812 1.00 97.94 296 CYS A O 1
ATOM 2172 N N . ALA A 1 297 ? 0.874 -8.893 15.691 1.00 97.88 297 ALA A N 1
ATOM 2173 C CA . ALA A 1 297 ? 0.673 -7.579 16.301 1.00 97.88 297 ALA A CA 1
ATOM 2174 C C . ALA A 1 297 ? 0.303 -6.489 15.277 1.00 97.88 297 ALA A C 1
ATOM 2176 O O . ALA A 1 297 ? -0.549 -5.647 15.557 1.00 97.88 297 ALA A O 1
ATOM 2177 N N . ARG A 1 298 ? 0.906 -6.506 14.078 1.00 98.12 298 ARG A N 1
ATOM 2178 C CA . ARG A 1 298 ? 0.577 -5.550 13.006 1.00 98.12 298 ARG A CA 1
ATOM 2179 C C . ARG A 1 298 ? -0.851 -5.728 12.501 1.00 98.12 298 ARG A C 1
ATOM 2181 O O . ARG A 1 298 ? -1.571 -4.744 12.378 1.00 98.12 298 ARG A O 1
ATOM 2188 N N . LEU A 1 299 ? -1.282 -6.963 12.258 1.00 98.38 299 LEU A N 1
ATOM 2189 C CA . LEU A 1 299 ? -2.655 -7.247 11.834 1.00 98.38 299 LEU A CA 1
ATOM 2190 C C . LEU A 1 299 ? -3.672 -6.836 12.911 1.00 98.38 299 LEU A C 1
ATOM 2192 O O . LEU A 1 299 ? -4.666 -6.184 12.600 1.00 98.38 299 LEU A O 1
ATOM 2196 N N . GLN A 1 300 ? -3.395 -7.130 14.183 1.00 98.31 300 GLN A N 1
ATOM 2197 C CA . GLN A 1 300 ? -4.249 -6.713 15.302 1.00 98.31 300 GLN A CA 1
ATOM 2198 C C . GLN A 1 300 ? -4.315 -5.185 15.467 1.00 98.31 300 GLN A C 1
ATOM 2200 O O . GLN A 1 300 ? -5.364 -4.652 15.844 1.00 98.31 300 GLN A O 1
ATOM 2205 N N . ALA A 1 301 ? -3.231 -4.465 15.160 1.00 98.12 301 ALA A N 1
ATOM 2206 C CA . ALA A 1 301 ? -3.231 -3.003 15.148 1.00 98.12 301 ALA A CA 1
ATOM 2207 C C . ALA A 1 301 ? -4.193 -2.456 14.080 1.00 98.12 301 ALA A C 1
ATOM 2209 O O . ALA A 1 301 ? -5.031 -1.616 14.406 1.00 98.12 301 ALA A O 1
ATOM 2210 N N . ILE A 1 302 ? -4.164 -3.004 12.858 1.00 98.31 302 ILE A N 1
ATOM 2211 C CA . ILE A 1 302 ? -5.120 -2.645 11.795 1.00 98.31 302 ILE A CA 1
ATOM 2212 C C . ILE A 1 302 ? -6.561 -2.954 12.217 1.00 98.31 302 ILE A C 1
ATOM 2214 O O . ILE A 1 302 ? -7.443 -2.106 12.087 1.00 98.31 302 ILE A O 1
ATOM 2218 N N . ALA A 1 303 ? -6.814 -4.137 12.785 1.00 98.38 303 ALA A N 1
ATOM 2219 C CA . ALA A 1 303 ? -8.145 -4.498 13.273 1.00 98.38 303 ALA A CA 1
ATOM 2220 C C . ALA A 1 303 ? -8.654 -3.526 14.354 1.00 98.38 303 ALA A C 1
ATOM 2222 O O . ALA A 1 303 ? -9.836 -3.189 14.385 1.00 98.38 303 ALA A O 1
ATOM 2223 N N . THR A 1 304 ? -7.769 -3.057 15.236 1.00 98.19 304 THR A N 1
ATOM 2224 C CA . THR A 1 304 ? -8.105 -2.077 16.279 1.00 98.19 304 THR A CA 1
ATOM 2225 C C . THR A 1 304 ? -8.435 -0.713 15.683 1.00 98.19 304 THR A C 1
ATOM 2227 O O . THR A 1 304 ? -9.495 -0.174 15.991 1.00 98.19 304 THR A O 1
ATOM 2230 N N . GLN A 1 305 ? -7.602 -0.215 14.766 1.00 97.56 305 GLN A N 1
ATOM 2231 C CA . GLN A 1 305 ? -7.826 1.055 14.070 1.00 97.56 305 GLN A CA 1
ATOM 2232 C C . GLN A 1 305 ? -9.173 1.080 13.329 1.00 97.56 305 GLN A C 1
ATOM 2234 O O . GLN A 1 305 ? -9.899 2.073 13.383 1.00 97.56 305 GLN A O 1
ATOM 2239 N N . LEU A 1 306 ? -9.553 -0.030 12.688 1.00 97.25 306 LEU A N 1
ATOM 2240 C CA . LEU A 1 306 ? -10.848 -0.155 12.013 1.00 97.25 306 LEU A CA 1
ATOM 2241 C C . LEU A 1 306 ? -12.031 -0.081 12.991 1.00 97.25 306 LEU A C 1
ATOM 2243 O O . LEU A 1 306 ? -12.995 0.626 12.719 1.00 97.25 306 LEU A O 1
ATOM 2247 N N . ARG A 1 307 ? -11.953 -0.738 14.160 1.00 97.38 307 ARG A N 1
ATOM 2248 C CA . ARG A 1 307 ? -13.012 -0.645 15.191 1.00 97.38 307 ARG A CA 1
ATOM 2249 C C . ARG A 1 307 ? -13.189 0.777 15.710 1.00 97.38 307 ARG A C 1
ATOM 2251 O O . ARG A 1 307 ? -14.314 1.207 15.949 1.00 97.38 307 ARG A O 1
ATOM 2258 N N . GLU A 1 308 ? -12.079 1.475 15.929 1.00 96.50 308 GLU A N 1
ATOM 2259 C CA . GLU A 1 308 ? -12.089 2.865 16.389 1.00 96.50 308 GLU A CA 1
ATOM 2260 C C . GLU A 1 308 ? -12.698 3.793 15.331 1.00 96.50 308 GLU A C 1
ATOM 2262 O O . GLU A 1 308 ? -13.486 4.674 15.670 1.00 96.50 308 GLU A O 1
ATOM 2267 N N . SER A 1 309 ? -12.394 3.542 14.055 1.00 93.75 309 SER A N 1
ATOM 2268 C CA . SER A 1 309 ? -12.936 4.306 12.927 1.00 93.75 309 SER A CA 1
ATOM 2269 C C . SER A 1 309 ? -14.443 4.086 12.746 1.00 93.75 309 SER A C 1
ATOM 2271 O O . SER A 1 309 ? -15.180 5.055 12.578 1.00 93.75 309 SER A O 1
ATOM 2273 N N . ASP A 1 310 ? -14.923 2.842 12.862 1.00 90.75 310 ASP A N 1
ATOM 2274 C CA . ASP A 1 310 ? -16.357 2.519 12.797 1.00 90.75 310 ASP A CA 1
ATOM 2275 C C . ASP A 1 310 ? -17.140 3.144 13.964 1.00 90.75 310 ASP A C 1
ATOM 2277 O O . ASP A 1 310 ? -18.252 3.638 13.784 1.00 90.75 310 ASP A O 1
ATOM 2281 N N . GLY A 1 311 ? -16.556 3.152 15.167 1.00 86.75 311 GLY A N 1
ATOM 2282 C CA . GLY A 1 311 ? -17.177 3.738 16.357 1.00 86.75 311 GLY A CA 1
ATOM 2283 C C . GLY A 1 311 ? -17.290 5.264 16.319 1.00 86.75 311 GLY A C 1
ATOM 2284 O O . GLY A 1 311 ? -18.139 5.819 17.009 1.00 86.75 311 GLY A O 1
ATOM 2285 N N . ALA A 1 312 ? -16.460 5.944 15.524 1.00 83.56 312 ALA A N 1
ATOM 2286 C CA . ALA A 1 312 ? -16.520 7.395 15.348 1.00 83.56 312 ALA A CA 1
ATOM 2287 C C . ALA A 1 312 ? -17.594 7.845 14.340 1.00 83.56 312 ALA A C 1
ATOM 2289 O O . ALA A 1 312 ? -17.948 9.023 14.316 1.00 83.56 312 ALA A O 1
ATOM 2290 N N . ALA A 1 313 ? -18.091 6.932 13.500 1.00 74.50 313 ALA A N 1
ATOM 2291 C CA . ALA A 1 313 ? -19.054 7.232 12.441 1.00 74.50 313 ALA A CA 1
ATOM 2292 C C . ALA A 1 313 ? -20.530 7.042 12.853 1.00 74.50 313 ALA A C 1
ATOM 2294 O O . ALA A 1 313 ? -21.416 7.416 12.082 1.00 74.50 313 ALA A O 1
ATOM 2295 N N . GLY A 1 314 ? -20.796 6.446 14.024 1.00 66.62 314 GLY A N 1
ATOM 2296 C CA . GLY A 1 314 ? -22.142 6.179 14.559 1.00 66.62 314 GLY A CA 1
ATOM 2297 C C . GLY A 1 314 ? -22.553 7.136 15.668 1.00 66.62 314 GLY A C 1
ATOM 2298 O O . GLY A 1 314 ? -23.751 7.496 15.691 1.00 66.62 314 GLY A O 1
#

Sequence (314 aa):
MTIQTRLRLTNVLGSLILVAPFAAGLGGFDPVMWIVFWAIFALWFLGVQAPLGEHPMPLAAALTAQGAVVALLMGLGHAAGLWADAVLPAWLLIGGAVGALLLGRWIRVPPEEIEALVRQAANAADAHDTQPEAAEAPEPVPEPDPEPEPEPDYDPDAAQDALAAMARALDALDPVAPDAGALAEALRPALTDAGPRAVAAALFERAAGDAPLRERRALVALMAEPQVVSFMTGEKLPARVFDAIAAEDCEIGLAGWAVEAGALLDQSPATVADFPTPARIDQVADRYAVEDTALCARLQAIATQLRESDGAAG

Secondary structure (DSSP, 8-state):
--HHHHHHHHHHHHHHHHHHHHHHHHTT--HHHHHHHHHHHHHHHHHHTTTS-S----HHHHHHHHHHHHHHHHHHHHHTTTTTT-SS-HHHHHHHHHHHHHHHHHTTS-HHHHHHHHHHHHHHHHTTS---PPP-PPPPPPPPPPPPPPPP---HHHHHHHHHHHHHHHHTS-SSS--HHHHHHHHHHHHHHT-HHHHHHHHHHHTSSS--HHHHHHHHHHHH-HHHHHHHTTTTHHHHHHHHHHHTT-HHHHHHHHHHHHHHHHH-GGGGGGSPPHHHHHHHHHHTTTT-HHHHHHHHHHHHHHHHHHHH--